Protein AF-A0A9W7GID3-F1 (afdb_monomer)

pLDDT: mean 71.89, std 18.22, range [26.34, 95.81]

Mean predicted aligned error: 12.17 Å

Foldseek 3Di:
DPDDPPPPPPLCVVLVVVVPDDDPDPPVVVVVVSVVVVVLSVVVVVVCVVQPVPPHPDDCVQFFDFCVPPPLCVVLVVLLQLLQCVLLPPDDDDRLADCPPATEGEQARHVVGQDDWEDDARYTYDHNPDRNPDHSLNVLLRVLVNSCNVVVLCQPVPVVSVVVLVVCVVPPVPQLCDDDQVPDVVDALSNHHSSVSSNLRSVQSVVCVVVVNDGDPSCNSNSCVSSPD

Organism: NCBI:txid722753

Structure (mmCIF, N/CA/C/O backbone):
data_AF-A0A9W7GID3-F1
#
_entry.id   AF-A0A9W7GID3-F1
#
loop_
_atom_site.group_PDB
_atom_site.id
_atom_site.type_symbol
_atom_site.label_atom_id
_atom_site.label_alt_id
_atom_site.label_comp_id
_atom_site.label_asym_id
_atom_site.label_entity_id
_atom_site.label_seq_id
_atom_site.pdbx_PDB_ins_code
_atom_site.Cartn_x
_atom_site.Cartn_y
_atom_site.Cartn_z
_atom_site.occupancy
_atom_site.B_iso_or_equiv
_atom_site.auth_seq_id
_atom_site.auth_comp_id
_atom_site.auth_asym_id
_atom_site.auth_atom_id
_atom_site.pdbx_PDB_model_num
ATOM 1 N N . MET A 1 1 ? -29.354 -25.324 -2.753 1.00 31.53 1 MET A N 1
ATOM 2 C CA . MET A 1 1 ? -28.258 -25.378 -1.766 1.00 31.53 1 MET A CA 1
ATOM 3 C C . MET A 1 1 ? -27.819 -23.946 -1.509 1.00 31.53 1 MET A C 1
ATOM 5 O O . MET A 1 1 ? -27.038 -23.412 -2.276 1.00 31.53 1 MET A O 1
ATOM 9 N N . LEU A 1 2 ? -28.438 -23.293 -0.523 1.00 26.34 2 LEU A N 1
ATOM 10 C CA . LEU A 1 2 ? -28.135 -21.929 -0.084 1.00 26.34 2 LEU A CA 1
ATOM 11 C C . LEU A 1 2 ? -27.766 -22.050 1.393 1.00 26.34 2 LEU A C 1
ATOM 13 O O . LEU A 1 2 ? -28.627 -22.077 2.264 1.00 26.34 2 LEU A O 1
ATOM 17 N N . SER A 1 3 ? -26.493 -22.296 1.644 1.00 28.28 3 SER A N 1
ATOM 18 C CA . SER A 1 3 ? -25.908 -22.304 2.976 1.00 28.28 3 SER A CA 1
ATOM 19 C C . SER A 1 3 ? -24.414 -22.183 2.747 1.00 28.28 3 SER A C 1
ATOM 21 O O . SER A 1 3 ? -23.881 -23.030 2.043 1.00 28.28 3 SER A O 1
ATOM 23 N N . PHE A 1 4 ? -23.824 -21.108 3.265 1.00 26.81 4 PHE A N 1
ATOM 24 C CA . PHE A 1 4 ? -22.405 -20.744 3.403 1.00 26.81 4 PHE A CA 1
ATOM 25 C C . PHE A 1 4 ? -22.195 -19.265 3.035 1.00 26.81 4 PHE A C 1
ATOM 27 O O . PHE A 1 4 ? -22.705 -18.797 2.024 1.00 26.81 4 PHE A O 1
ATOM 34 N N . ALA A 1 5 ? -21.436 -18.573 3.893 1.00 26.86 5 ALA A N 1
ATOM 35 C CA . ALA A 1 5 ? -20.907 -17.208 3.753 1.00 26.86 5 ALA A CA 1
ATOM 36 C C . ALA A 1 5 ? -21.729 -16.013 4.295 1.00 26.86 5 ALA A C 1
ATOM 38 O O . ALA A 1 5 ? -21.734 -14.945 3.698 1.00 26.86 5 ALA A O 1
ATOM 39 N N . ILE A 1 6 ? -22.338 -16.128 5.485 1.00 28.83 6 ILE A N 1
ATOM 40 C CA . ILE A 1 6 ? -22.599 -14.936 6.340 1.00 28.83 6 ILE A CA 1
ATOM 41 C C . ILE A 1 6 ? -21.516 -14.782 7.434 1.00 28.83 6 ILE A C 1
ATOM 43 O O . ILE A 1 6 ? -21.446 -13.778 8.131 1.00 28.83 6 ILE A O 1
ATOM 47 N N . THR A 1 7 ? -20.602 -15.746 7.571 1.00 28.34 7 THR A N 1
ATOM 48 C CA . THR A 1 7 ? -19.614 -15.780 8.663 1.00 28.34 7 THR A CA 1
ATOM 49 C C . THR A 1 7 ? -18.268 -15.120 8.350 1.00 28.34 7 THR A C 1
ATOM 51 O O . THR A 1 7 ? -17.401 -15.132 9.213 1.00 28.34 7 THR A O 1
ATOM 54 N N . SER A 1 8 ? -18.073 -14.546 7.161 1.00 30.44 8 SER A N 1
ATOM 55 C CA . SER A 1 8 ? -16.794 -13.949 6.728 1.00 30.44 8 SER A CA 1
ATOM 56 C C . SER A 1 8 ? -16.873 -12.446 6.454 1.00 30.44 8 SER A C 1
ATOM 58 O O . SER A 1 8 ? -15.981 -11.887 5.836 1.00 30.44 8 SER A O 1
ATOM 60 N N . SER A 1 9 ? -17.936 -11.777 6.904 1.00 33.00 9 SER A N 1
ATOM 61 C CA . SER A 1 9 ? -18.062 -10.327 6.782 1.00 33.00 9 SER A CA 1
ATOM 62 C C . SER A 1 9 ? -17.088 -9.646 7.766 1.00 33.00 9 SER A C 1
ATOM 64 O O . SER A 1 9 ? -17.323 -9.740 8.978 1.00 33.00 9 SER A O 1
ATOM 66 N N . PRO A 1 10 ? -16.024 -8.948 7.307 1.00 38.97 10 PRO A N 1
ATOM 67 C CA . PRO A 1 10 ? -15.094 -8.230 8.195 1.00 38.97 10 PRO A CA 1
ATOM 68 C C . PRO A 1 10 ? -15.795 -7.115 8.996 1.00 38.97 10 PRO A C 1
ATOM 70 O O . PRO A 1 10 ? -15.284 -6.615 9.995 1.00 38.97 10 PRO A O 1
ATOM 73 N N . PHE A 1 11 ? -17.038 -6.797 8.631 1.00 41.25 11 PHE A N 1
ATOM 74 C CA . PHE A 1 11 ? -17.881 -5.766 9.220 1.00 41.25 11 PHE A CA 1
ATOM 75 C C . PHE A 1 11 ? -18.487 -6.124 10.595 1.00 41.25 11 PHE A C 1
ATOM 77 O O . PHE A 1 11 ? -19.070 -5.255 11.242 1.00 41.25 11 PHE A O 1
ATOM 84 N N . ILE A 1 12 ? -18.353 -7.368 11.085 1.00 40.44 12 ILE A N 1
ATOM 85 C CA . ILE A 1 12 ? -18.835 -7.766 12.431 1.00 40.44 12 ILE A CA 1
ATOM 86 C C . ILE A 1 12 ? -17.768 -7.527 13.518 1.00 40.44 12 ILE A C 1
ATOM 88 O O . ILE A 1 12 ? -18.103 -7.333 14.691 1.00 40.44 12 ILE A O 1
ATOM 92 N N . LEU A 1 13 ? -16.482 -7.484 13.154 1.00 38.41 13 LEU A N 1
ATOM 93 C CA . LEU A 1 13 ? -15.381 -7.357 14.115 1.00 38.41 13 LEU A CA 1
ATOM 94 C C . LEU A 1 13 ? -15.365 -6.037 14.923 1.00 38.41 13 LEU A C 1
ATOM 96 O O . LEU A 1 13 ? -15.119 -6.112 16.133 1.00 38.41 13 LEU A O 1
ATOM 100 N N . PRO A 1 14 ? -15.703 -4.855 14.359 1.00 43.25 14 PRO A N 1
ATOM 101 C CA . PRO A 1 14 ? -15.698 -3.595 15.114 1.00 43.25 14 PRO A CA 1
ATOM 102 C C . PRO A 1 14 ? -16.696 -3.586 16.283 1.00 43.25 14 PRO A C 1
ATOM 104 O O . PRO A 1 14 ? -16.470 -2.937 17.305 1.00 43.25 14 PRO A O 1
ATOM 107 N N . VAL A 1 15 ? -17.781 -4.364 16.177 1.00 41.34 15 VAL A N 1
ATOM 108 C CA . VAL A 1 15 ? -18.801 -4.492 17.231 1.00 41.34 15 VAL A CA 1
ATOM 109 C C . VAL A 1 15 ? -18.260 -5.257 18.448 1.00 41.34 15 VAL A C 1
ATOM 111 O O . VAL A 1 15 ? -18.682 -5.008 19.579 1.00 41.34 15 VAL A O 1
ATOM 114 N N . LEU A 1 16 ? -17.299 -6.166 18.251 1.00 41.62 16 LEU A N 1
ATOM 115 C CA . LEU A 1 16 ? -16.753 -7.014 19.316 1.00 41.62 16 LEU A CA 1
ATOM 116 C C . LEU A 1 16 ? -15.590 -6.357 20.077 1.00 41.62 16 LEU A C 1
ATOM 118 O O . LEU A 1 16 ? -15.417 -6.631 21.268 1.00 41.62 16 LEU A O 1
ATOM 122 N N . VAL A 1 17 ? -14.826 -5.456 19.449 1.00 47.28 17 VAL A N 1
ATOM 123 C CA . VAL A 1 17 ? -13.677 -4.785 20.094 1.00 47.28 17 VAL A CA 1
ATOM 124 C C . VAL A 1 17 ? -14.126 -3.804 21.188 1.00 47.28 17 VAL A C 1
ATOM 126 O O . VAL A 1 17 ? -13.505 -3.746 22.253 1.00 47.28 17 VAL A O 1
ATOM 129 N N . PHE A 1 18 ? -15.285 -3.154 21.029 1.00 44.22 18 PHE A N 1
ATOM 130 C CA . PHE A 1 18 ? -15.886 -2.293 22.064 1.00 44.22 18 PHE A CA 1
ATOM 131 C C . PHE A 1 18 ? -16.245 -3.028 23.374 1.00 44.22 18 PHE A C 1
ATOM 133 O O . PHE A 1 18 ? -16.493 -2.392 24.401 1.00 44.22 18 PHE A O 1
ATOM 140 N N . LEU A 1 19 ? -16.263 -4.367 23.375 1.00 47.19 19 LEU A N 1
ATOM 141 C CA . LEU A 1 19 ? -16.626 -5.183 24.537 1.00 47.19 19 LEU A CA 1
ATOM 142 C C . LEU A 1 19 ? -15.422 -5.679 25.353 1.00 47.19 19 LEU A C 1
ATOM 144 O O . LEU A 1 19 ? -15.625 -6.330 26.380 1.00 47.19 19 LEU A O 1
ATOM 148 N N . ARG A 1 20 ? -14.175 -5.378 24.956 1.00 44.03 20 ARG A N 1
ATOM 149 C CA . ARG A 1 20 ? -12.991 -6.015 25.566 1.00 44.03 20 ARG A CA 1
ATOM 150 C C . ARG A 1 20 ? -12.618 -5.548 26.976 1.00 44.03 20 ARG A C 1
ATOM 152 O O . ARG A 1 20 ? -11.815 -6.234 27.598 1.00 44.03 20 ARG A O 1
ATOM 159 N N . LYS A 1 21 ? -13.222 -4.481 27.519 1.00 52.72 21 LYS A N 1
ATOM 160 C CA . LYS A 1 21 ? -13.295 -4.186 28.974 1.00 52.72 21 LYS A CA 1
ATOM 161 C C . LYS A 1 21 ? -14.151 -2.933 29.233 1.00 52.72 21 LYS A C 1
ATOM 163 O O . LYS A 1 21 ? -13.611 -1.834 29.336 1.00 52.72 21 LYS A O 1
ATOM 168 N N . PRO A 1 22 ? -15.484 -3.041 29.348 1.00 46.31 22 PRO A N 1
ATOM 169 C CA . PRO A 1 22 ? -16.271 -1.891 29.747 1.00 46.31 22 PRO A C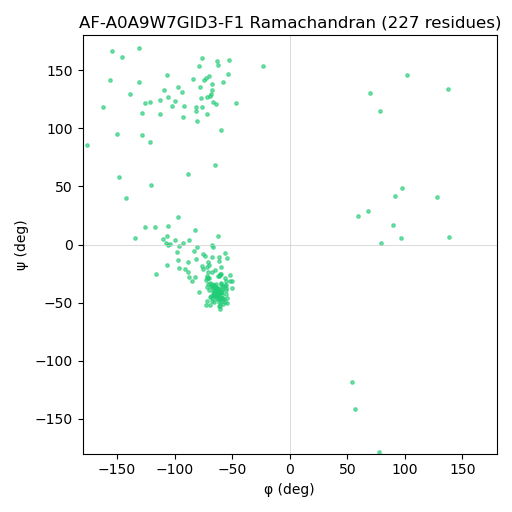A 1
ATOM 170 C C . PRO A 1 22 ? -16.149 -1.694 31.270 1.00 46.31 22 PRO A C 1
ATOM 172 O O . PRO A 1 22 ? -16.311 -2.666 32.019 1.00 46.31 22 PRO A O 1
ATOM 175 N N . PRO A 1 23 ? -15.948 -0.458 31.769 1.00 54.53 23 PRO A N 1
ATOM 176 C CA . PRO A 1 23 ? -16.335 -0.135 33.139 1.00 54.53 23 PRO A CA 1
ATOM 177 C C . PRO A 1 23 ? -17.806 -0.529 33.343 1.00 54.53 23 PRO A C 1
ATOM 179 O O . PRO A 1 23 ? -18.556 -0.694 32.376 1.00 54.53 23 PRO A O 1
ATOM 182 N N . THR A 1 24 ? -18.234 -0.724 34.589 1.00 65.88 24 THR A N 1
ATOM 183 C CA . THR A 1 24 ? -19.597 -1.132 34.970 1.00 65.88 24 THR A CA 1
ATOM 184 C C . THR A 1 24 ? -20.638 -0.063 34.607 1.00 65.88 24 THR A C 1
ATOM 186 O O . THR A 1 24 ? -21.242 0.582 35.456 1.00 65.88 24 THR A O 1
ATOM 189 N N . LEU A 1 25 ? -20.870 0.134 33.309 1.00 63.66 25 LEU A N 1
ATOM 190 C CA . LEU A 1 25 ? -21.848 1.065 32.786 1.00 63.66 25 LEU A CA 1
ATOM 191 C C . LEU A 1 25 ? -23.254 0.572 33.150 1.00 63.66 25 LEU A C 1
ATOM 193 O O . LEU A 1 25 ? -23.543 -0.627 33.011 1.00 63.66 25 LEU A O 1
ATOM 197 N N . PRO A 1 26 ? -24.158 1.478 33.561 1.00 80.50 26 PRO A N 1
ATOM 198 C CA . PRO A 1 26 ? -25.561 1.153 33.761 1.00 80.50 26 PRO A CA 1
ATOM 199 C C . PRO A 1 26 ? -26.156 0.508 32.505 1.00 80.50 26 PRO A C 1
ATOM 201 O O . PRO A 1 26 ? -25.818 0.881 31.381 1.00 80.50 26 PRO A O 1
ATOM 204 N N . LYS A 1 27 ? -27.103 -0.423 32.675 1.00 78.62 27 LYS A N 1
ATOM 205 C CA . LYS A 1 27 ? -27.739 -1.164 31.565 1.00 78.62 27 LYS A CA 1
ATOM 206 C C . LYS A 1 27 ? -28.258 -0.243 30.445 1.00 78.62 27 LYS A C 1
ATOM 208 O O . LYS A 1 27 ? -28.105 -0.572 29.276 1.00 78.62 27 LYS A O 1
ATOM 213 N N . LYS A 1 28 ? -28.797 0.934 30.793 1.00 76.25 28 LYS A N 1
ATOM 214 C CA . LYS A 1 28 ? -29.256 1.952 29.828 1.00 76.25 28 LYS A CA 1
ATOM 215 C C . LYS A 1 28 ? -28.117 2.546 28.986 1.00 76.25 28 LYS A C 1
ATOM 217 O O . LYS A 1 28 ? -28.288 2.717 27.787 1.00 76.25 28 LYS A O 1
ATOM 222 N N . ALA A 1 29 ? -26.956 2.805 29.589 1.00 71.94 29 ALA A N 1
ATOM 223 C CA . ALA A 1 29 ? -25.789 3.339 28.885 1.00 71.94 29 ALA A CA 1
ATOM 224 C C . ALA A 1 29 ? -25.191 2.312 27.909 1.00 71.94 29 ALA A C 1
ATOM 226 O O . ALA A 1 29 ? -24.801 2.677 26.807 1.00 71.94 29 ALA A O 1
ATOM 227 N N . LYS A 1 30 ? -25.206 1.018 28.264 1.00 71.94 30 LYS A N 1
ATOM 228 C CA . LYS A 1 30 ? -24.795 -0.067 27.353 1.00 71.94 30 LYS A CA 1
ATOM 229 C C . LYS A 1 30 ? -25.699 -0.167 26.120 1.00 71.94 30 LYS A C 1
ATOM 231 O O . LYS A 1 30 ? -25.199 -0.340 25.016 1.00 71.94 30 LYS A O 1
ATOM 236 N N . VAL A 1 31 ? -27.016 -0.032 26.303 1.00 77.12 31 VAL A N 1
ATOM 237 C CA . VAL A 1 31 ? -27.985 -0.047 25.191 1.00 77.12 31 VAL A CA 1
ATOM 238 C C . VAL A 1 31 ? -27.794 1.164 24.278 1.00 77.12 31 VAL A C 1
ATOM 240 O O . VAL A 1 31 ? -27.771 1.001 23.065 1.00 77.12 31 VAL A O 1
ATOM 243 N N . LEU A 1 32 ? -27.606 2.362 24.840 1.00 76.62 32 LEU A N 1
ATOM 244 C CA . LEU A 1 32 ? -27.346 3.569 24.048 1.00 76.62 32 LEU A CA 1
ATOM 245 C C . LEU A 1 32 ? -26.031 3.478 23.267 1.00 76.62 32 LEU A C 1
ATOM 247 O O . LEU A 1 32 ? -26.012 3.827 22.094 1.00 76.62 32 LEU A O 1
ATOM 251 N N . ALA A 1 33 ? -24.964 2.961 23.882 1.00 71.00 33 ALA A N 1
ATOM 252 C CA . ALA A 1 33 ? -23.694 2.739 23.195 1.00 71.00 33 ALA A CA 1
ATOM 253 C C . ALA A 1 33 ? -23.841 1.742 22.033 1.00 71.00 33 ALA A C 1
ATOM 255 O O . ALA A 1 33 ? -23.370 2.011 20.934 1.00 71.00 33 ALA A O 1
ATOM 256 N N . ALA A 1 34 ? -24.557 0.631 22.239 1.00 73.44 34 ALA A N 1
ATOM 257 C CA . ALA A 1 34 ? -24.822 -0.338 21.175 1.00 73.44 34 ALA A CA 1
ATOM 258 C C . ALA A 1 34 ? -25.650 0.267 20.025 1.00 73.44 34 ALA A C 1
ATOM 260 O O . ALA A 1 34 ? -25.343 0.033 18.860 1.00 73.44 34 ALA A O 1
ATOM 261 N N . LEU A 1 35 ? -26.669 1.075 20.338 1.00 77.88 35 LEU A N 1
ATOM 262 C CA . LEU A 1 35 ? -27.459 1.784 19.327 1.00 77.88 35 LEU A CA 1
ATOM 263 C C . LEU A 1 35 ? -26.630 2.823 18.565 1.00 77.88 35 LEU A C 1
ATOM 265 O O . LEU A 1 35 ? -26.813 2.959 17.361 1.00 77.88 35 LEU A O 1
ATOM 269 N N . ALA A 1 36 ? -25.716 3.524 19.240 1.00 74.88 36 ALA A N 1
ATOM 270 C CA . ALA A 1 36 ? -24.812 4.474 18.600 1.00 74.88 36 ALA A CA 1
ATOM 271 C C . ALA A 1 36 ? -23.858 3.774 17.621 1.00 74.88 36 ALA A C 1
ATOM 273 O O . ALA A 1 36 ? -23.719 4.240 16.499 1.00 74.88 36 ALA A O 1
ATOM 274 N N . VAL A 1 37 ? -23.282 2.625 18.000 1.00 71.62 37 VAL A N 1
ATOM 275 C CA . VAL A 1 37 ? -22.439 1.810 17.103 1.00 71.62 37 VAL A CA 1
ATOM 276 C C . VAL A 1 37 ? -23.236 1.294 15.902 1.00 71.62 37 VAL A C 1
ATOM 278 O O . VAL A 1 37 ? -22.749 1.344 14.779 1.00 71.62 37 VAL A O 1
ATOM 281 N N . LEU A 1 38 ? -24.473 0.830 16.111 1.00 73.69 38 LEU A N 1
ATOM 282 C CA . LEU A 1 38 ? -25.335 0.381 15.011 1.00 73.69 38 LEU A CA 1
ATOM 283 C C . LEU A 1 38 ? -25.700 1.528 14.064 1.00 73.69 38 LEU A C 1
ATOM 285 O O . LEU A 1 38 ? -25.703 1.340 12.851 1.00 73.69 38 LEU A O 1
ATOM 289 N N . LEU A 1 39 ? -26.006 2.709 14.605 1.00 77.31 39 LEU A N 1
ATOM 290 C CA . LEU A 1 39 ? -26.306 3.886 13.799 1.00 77.31 39 LEU A CA 1
ATOM 291 C C . LEU A 1 39 ? -25.076 4.351 13.019 1.00 77.31 39 LEU A C 1
ATOM 293 O O . LEU A 1 39 ? -25.207 4.640 11.835 1.00 77.31 39 LEU A O 1
ATOM 297 N N . ASP A 1 40 ? -23.904 4.384 13.655 1.00 70.31 40 ASP A N 1
ATOM 298 C CA . ASP A 1 40 ? -22.640 4.729 13.004 1.00 70.31 40 ASP A CA 1
ATOM 299 C C . ASP A 1 40 ? -22.331 3.749 11.869 1.00 70.31 40 ASP A C 1
ATOM 301 O O . ASP A 1 40 ? -22.098 4.186 10.752 1.00 70.31 40 ASP A O 1
ATOM 305 N N . ALA A 1 41 ? -22.481 2.438 12.089 1.00 65.56 41 ALA A N 1
ATOM 306 C CA . ALA A 1 41 ? -22.322 1.433 11.038 1.00 65.56 41 ALA A CA 1
ATOM 307 C C . ALA A 1 41 ? -23.294 1.642 9.860 1.00 65.56 41 ALA A C 1
ATOM 309 O O . ALA A 1 41 ? -22.899 1.514 8.704 1.00 65.56 41 ALA A O 1
ATOM 310 N N . VAL A 1 42 ? -24.558 1.998 10.125 1.00 70.75 42 VAL A N 1
ATOM 311 C CA . VAL A 1 42 ? -25.544 2.288 9.068 1.00 70.75 42 VAL A CA 1
ATOM 312 C C . VAL A 1 42 ? -25.202 3.578 8.322 1.00 70.75 42 VAL A C 1
ATOM 314 O O . VAL A 1 42 ? -25.252 3.596 7.096 1.00 70.75 42 VAL A O 1
ATOM 317 N N . VAL A 1 43 ? -24.851 4.653 9.030 1.00 72.69 43 VAL A N 1
ATOM 318 C CA . VAL A 1 43 ? -24.471 5.939 8.420 1.00 72.69 43 VAL A CA 1
ATOM 319 C C . VAL A 1 43 ? -23.201 5.777 7.596 1.00 72.69 43 VAL A C 1
ATOM 321 O O . VAL A 1 43 ? -23.170 6.204 6.447 1.00 72.69 43 VAL A O 1
ATOM 324 N N . PHE A 1 44 ? -22.200 5.096 8.146 1.00 66.44 44 PHE A N 1
ATOM 325 C CA . PHE A 1 44 ? -20.976 4.707 7.464 1.00 66.44 44 PHE A CA 1
ATOM 326 C C . PHE A 1 44 ? -21.286 3.933 6.184 1.00 66.44 44 PHE A C 1
ATOM 328 O O . PHE A 1 44 ? -20.834 4.334 5.117 1.00 66.44 44 PHE A O 1
ATOM 335 N N . GLN A 1 45 ? -22.142 2.908 6.255 1.00 61.66 45 GLN A N 1
ATOM 336 C CA . GLN A 1 45 ? -22.545 2.133 5.083 1.00 61.66 45 GLN A CA 1
ATOM 337 C C . GLN A 1 45 ? -23.288 2.982 4.046 1.00 61.66 45 GLN A C 1
ATOM 339 O O . GLN A 1 45 ? -23.094 2.784 2.851 1.00 61.66 45 GLN A O 1
ATOM 344 N N . VAL A 1 46 ? -24.126 3.934 4.467 1.00 65.00 46 VAL A N 1
ATOM 345 C CA . VAL A 1 46 ? -24.815 4.857 3.553 1.00 65.00 46 VAL A CA 1
ATOM 346 C C . VAL A 1 46 ? -23.812 5.801 2.890 1.00 65.00 46 VAL A C 1
ATOM 348 O O . VAL A 1 46 ? -23.820 5.920 1.666 1.00 65.00 46 VAL A O 1
ATOM 351 N N . CYS A 1 47 ? -22.916 6.422 3.657 1.00 65.00 47 CYS A N 1
ATOM 352 C CA . CYS A 1 47 ? -21.862 7.296 3.144 1.00 65.00 47 CYS A CA 1
ATOM 353 C C . CYS A 1 47 ? -20.934 6.555 2.178 1.00 65.00 47 CYS A C 1
ATOM 355 O O . CYS A 1 47 ? -20.701 7.057 1.080 1.00 65.00 47 CYS A O 1
ATOM 357 N N . LEU A 1 48 ? -20.492 5.343 2.532 1.00 60.47 48 LEU A N 1
ATOM 358 C CA . LEU A 1 48 ? -19.773 4.449 1.629 1.00 60.47 48 LEU A CA 1
ATOM 359 C C . LEU A 1 48 ? -20.625 4.115 0.415 1.00 60.47 48 LEU A C 1
ATOM 361 O O . LEU A 1 48 ? -20.167 4.336 -0.678 1.00 60.47 48 LEU A O 1
ATOM 365 N N . SER A 1 49 ? -21.884 3.703 0.531 1.00 53.84 49 SER A N 1
ATOM 366 C CA . SER A 1 49 ? -22.688 3.360 -0.656 1.00 53.84 49 SER A CA 1
ATOM 367 C C . SER A 1 49 ? -22.906 4.531 -1.630 1.00 53.84 49 SER A C 1
ATOM 369 O O . SER A 1 49 ? -23.079 4.314 -2.829 1.00 53.84 49 SER A O 1
ATOM 371 N N . VAL A 1 50 ? -22.884 5.771 -1.127 1.00 57.03 50 VAL A N 1
ATOM 372 C CA . VAL A 1 50 ? -22.943 6.996 -1.937 1.00 57.03 50 VAL A CA 1
ATOM 373 C C . VAL A 1 50 ? -21.583 7.311 -2.557 1.00 57.03 50 VAL A C 1
ATOM 375 O O . VAL A 1 50 ? -21.520 7.738 -3.710 1.00 57.03 50 VAL A O 1
ATOM 378 N N . ALA A 1 51 ? -20.505 7.125 -1.797 1.00 51.50 51 ALA A N 1
ATOM 379 C CA . ALA A 1 51 ? -19.155 7.465 -2.217 1.00 51.50 51 ALA A CA 1
ATOM 380 C C . ALA A 1 51 ? -18.488 6.360 -3.044 1.00 51.50 51 ALA A C 1
ATOM 382 O O . ALA A 1 51 ? -17.710 6.696 -3.917 1.00 51.50 51 ALA A O 1
ATOM 383 N N . VAL A 1 52 ? -18.817 5.095 -2.786 1.00 50.31 52 VAL A N 1
ATOM 384 C CA . VAL A 1 52 ? -18.037 3.865 -2.969 1.00 50.31 52 VAL A CA 1
ATOM 385 C C . VAL A 1 52 ? -18.985 2.675 -3.256 1.00 50.31 52 VAL A C 1
ATOM 387 O O . VAL A 1 52 ? -19.537 2.046 -2.347 1.00 50.31 52 VAL A O 1
ATOM 390 N N . PRO A 1 53 ? -19.224 2.325 -4.528 1.00 44.72 53 PRO A N 1
ATOM 391 C CA . PRO A 1 53 ? -20.196 1.301 -4.885 1.00 44.72 53 PRO A CA 1
ATOM 392 C C . PRO A 1 53 ? -19.568 -0.105 -4.898 1.00 44.72 53 PRO A C 1
ATOM 394 O O . PRO A 1 53 ? -19.596 -0.770 -5.924 1.00 44.72 53 PRO A O 1
ATOM 397 N N . ALA A 1 54 ? -19.030 -0.590 -3.775 1.00 39.75 54 ALA A N 1
ATOM 398 C CA . ALA A 1 54 ? -18.460 -1.949 -3.713 1.00 39.75 54 ALA A CA 1
ATOM 399 C C . ALA A 1 54 ? -19.530 -3.065 -3.632 1.00 39.75 54 ALA A C 1
ATOM 401 O O . ALA A 1 54 ? -19.275 -4.213 -3.973 1.00 39.75 54 ALA A O 1
ATOM 402 N N . ALA A 1 55 ? -20.769 -2.727 -3.250 1.00 40.66 55 ALA A N 1
ATOM 403 C CA . ALA A 1 55 ? -21.922 -3.641 -3.252 1.00 40.66 55 ALA A CA 1
ATOM 404 C C . ALA A 1 55 ? -23.214 -2.925 -3.683 1.00 40.66 55 ALA A C 1
ATOM 406 O O . ALA A 1 55 ? -24.277 -3.075 -3.075 1.00 40.66 55 ALA A O 1
ATOM 407 N N . SER A 1 56 ? -23.114 -2.047 -4.682 1.00 37.06 56 SER A N 1
ATOM 408 C CA . SER A 1 56 ? -24.228 -1.184 -5.056 1.00 37.06 56 SER A CA 1
ATOM 409 C C . SER A 1 56 ? -25.396 -1.974 -5.652 1.00 37.06 56 SER A C 1
ATOM 411 O O . SER A 1 56 ? -25.237 -2.762 -6.578 1.00 37.06 56 SER A O 1
ATOM 413 N N . LEU A 1 57 ? -26.606 -1.668 -5.174 1.00 38.47 57 LEU A N 1
ATOM 414 C CA . LEU A 1 57 ? -27.882 -1.936 -5.855 1.00 38.47 57 LEU A CA 1
ATOM 415 C C . LEU A 1 57 ? -27.948 -1.306 -7.264 1.00 38.47 57 LEU A C 1
ATOM 417 O O . LEU A 1 57 ? -28.917 -1.532 -7.990 1.00 38.47 57 LEU A O 1
ATOM 421 N N . LEU A 1 58 ? -26.959 -0.487 -7.642 1.00 36.94 58 LEU A N 1
ATOM 422 C CA . LEU A 1 58 ? -26.835 0.112 -8.960 1.00 36.94 58 LEU A CA 1
ATOM 423 C C . LEU A 1 58 ? -25.951 -0.762 -9.864 1.00 36.94 58 LEU A C 1
ATOM 425 O O . LEU A 1 58 ? -24.847 -1.132 -9.465 1.00 36.94 58 LEU A O 1
ATOM 429 N N . PRO A 1 59 ? -26.401 -1.066 -11.091 1.00 43.38 59 PRO A N 1
ATOM 430 C CA . PRO A 1 59 ? -25.679 -1.938 -12.008 1.00 43.38 59 PRO A CA 1
ATOM 431 C C . PRO A 1 59 ? -24.258 -1.425 -12.305 1.00 43.38 59 PRO A C 1
ATOM 433 O O . PRO A 1 59 ? -24.085 -0.226 -12.531 1.00 43.38 59 PRO A O 1
ATOM 436 N N . LEU A 1 60 ? -23.262 -2.319 -12.376 1.00 43.09 60 LEU A N 1
ATOM 437 C CA . LEU A 1 60 ? -21.865 -2.013 -12.756 1.00 43.09 60 LEU A CA 1
ATOM 438 C C . LEU A 1 60 ? -21.763 -1.205 -14.061 1.00 43.09 60 LEU A C 1
ATOM 440 O O . LEU A 1 60 ? -20.916 -0.337 -14.185 1.00 43.09 60 LEU A O 1
ATOM 444 N N . ASN A 1 61 ? -22.699 -1.404 -14.988 1.00 45.56 61 ASN A N 1
ATOM 445 C CA . ASN A 1 61 ? -22.877 -0.648 -16.233 1.00 45.56 61 ASN A CA 1
ATOM 446 C C . ASN A 1 61 ? -23.295 0.827 -16.049 1.00 45.56 61 ASN A C 1
ATOM 448 O O . ASN A 1 61 ? -23.428 1.552 -17.034 1.00 45.56 61 ASN A O 1
ATOM 452 N N . THR A 1 62 ? -23.496 1.286 -14.813 1.00 42.88 62 THR A N 1
ATOM 453 C CA . THR A 1 62 ? -23.584 2.717 -14.464 1.00 42.88 62 THR A CA 1
ATOM 454 C C . THR A 1 62 ? -22.188 3.345 -14.319 1.00 42.88 62 THR A C 1
ATOM 456 O O . THR A 1 62 ? -22.059 4.570 -14.279 1.00 42.88 62 THR A O 1
ATOM 459 N N . PHE A 1 63 ? -21.143 2.515 -14.260 1.00 51.22 63 PHE A N 1
ATOM 460 C CA . PHE A 1 63 ? -19.759 2.892 -14.022 1.00 51.22 63 PHE A CA 1
ATOM 461 C C . PHE A 1 63 ? -18.811 2.253 -15.051 1.00 51.22 63 PHE A C 1
ATOM 463 O O . PHE A 1 63 ? -19.202 1.438 -15.881 1.00 51.22 63 PHE A O 1
ATOM 470 N N . ALA A 1 64 ? -17.584 2.761 -15.011 1.00 53.94 64 ALA A N 1
ATOM 471 C CA . ALA A 1 64 ? -16.365 2.399 -15.724 1.00 53.94 64 ALA A CA 1
ATOM 472 C C . ALA A 1 64 ? -16.225 0.968 -16.295 1.00 53.94 64 ALA A C 1
ATOM 474 O O . ALA A 1 64 ? -16.757 -0.009 -15.781 1.00 53.94 64 ALA A O 1
ATOM 475 N N . VAL A 1 65 ? -15.414 0.859 -17.353 1.00 56.34 65 VAL A N 1
ATOM 476 C CA . VAL A 1 65 ? -15.039 -0.414 -17.986 1.00 56.34 65 VAL A CA 1
ATOM 477 C C . VAL A 1 65 ? -14.083 -1.163 -17.049 1.00 56.34 65 VAL A C 1
ATOM 479 O O . VAL A 1 65 ? -13.073 -0.593 -16.633 1.00 56.34 65 VAL A O 1
ATOM 482 N N . ASP A 1 66 ? -14.394 -2.420 -16.719 1.00 58.47 66 ASP A N 1
ATOM 483 C CA . ASP A 1 66 ? -13.425 -3.343 -16.113 1.00 58.47 66 ASP A CA 1
ATOM 484 C C . ASP A 1 66 ? -12.340 -3.646 -17.145 1.00 58.47 66 ASP A C 1
ATOM 486 O O . ASP A 1 66 ? -12.611 -4.082 -18.268 1.00 58.47 66 ASP A O 1
ATOM 490 N N . VAL A 1 67 ? -11.103 -3.362 -16.766 1.00 59.47 67 VAL A N 1
ATOM 491 C CA . VAL A 1 67 ? -9.938 -3.443 -17.645 1.00 59.47 67 VAL A CA 1
ATOM 492 C C . VAL A 1 67 ? -8.838 -4.310 -17.065 1.00 59.47 67 VAL A C 1
ATOM 494 O O . VAL A 1 67 ? -7.706 -4.254 -17.544 1.00 59.47 67 VAL A O 1
ATOM 497 N N . THR A 1 68 ? -9.154 -5.115 -16.053 1.00 58.16 68 THR A N 1
ATOM 498 C CA . THR A 1 68 ? -8.183 -5.965 -15.351 1.00 58.16 68 THR A CA 1
ATOM 499 C C . THR A 1 68 ? -7.375 -6.832 -16.333 1.00 58.16 68 THR A C 1
ATOM 501 O O . THR A 1 68 ? -6.210 -7.137 -16.096 1.00 58.16 68 THR A O 1
ATOM 504 N N . ASN A 1 69 ? -7.949 -7.133 -17.507 1.00 55.09 69 ASN A N 1
ATOM 505 C CA . ASN A 1 69 ? -7.328 -7.912 -18.581 1.00 55.09 69 ASN A CA 1
ATOM 506 C C . ASN A 1 69 ? -6.877 -7.111 -19.823 1.00 55.09 69 ASN A C 1
ATOM 508 O O . ASN A 1 69 ? -6.484 -7.721 -20.821 1.00 55.09 69 ASN A O 1
ATOM 512 N N . MET A 1 70 ? -6.920 -5.774 -19.815 1.00 59.12 70 MET A N 1
ATOM 513 C CA . MET A 1 70 ? -6.459 -4.978 -20.959 1.00 59.12 70 MET A CA 1
ATOM 514 C C . MET A 1 70 ? -4.928 -4.958 -21.054 1.00 59.12 70 MET A C 1
ATOM 516 O O . MET A 1 70 ? -4.216 -4.846 -20.060 1.00 59.12 70 MET A O 1
ATOM 520 N N . ASP A 1 71 ? -4.400 -5.014 -22.278 1.00 62.28 71 ASP A N 1
ATOM 521 C CA . ASP A 1 71 ? -2.949 -5.040 -22.522 1.00 62.28 71 ASP A CA 1
ATOM 522 C C . ASP A 1 71 ? -2.218 -3.798 -21.972 1.00 62.28 71 ASP A C 1
ATOM 524 O O . ASP A 1 71 ? -1.037 -3.869 -21.648 1.00 62.28 71 ASP A O 1
ATOM 528 N N . CYS A 1 72 ? -2.917 -2.669 -21.833 1.00 64.06 72 CYS A N 1
ATOM 529 C CA . CYS A 1 72 ? -2.328 -1.379 -21.475 1.00 64.06 72 CYS A CA 1
ATOM 530 C C . CYS A 1 72 ? -1.935 -1.235 -19.991 1.00 64.06 72 CYS A C 1
ATOM 532 O O . CYS A 1 72 ? -1.132 -0.364 -19.668 1.00 64.06 72 CYS A O 1
ATOM 534 N N . THR A 1 73 ? -2.511 -2.037 -19.089 1.00 68.81 73 THR A N 1
ATOM 535 C CA . THR A 1 73 ? -2.149 -2.079 -17.659 1.00 68.81 73 THR A CA 1
ATOM 536 C C . THR A 1 73 ? -1.156 -3.189 -17.374 1.00 68.81 73 THR A C 1
ATOM 538 O O . THR A 1 73 ? -0.427 -3.116 -16.394 1.00 68.81 73 THR A O 1
ATOM 541 N N . ARG A 1 74 ? -1.071 -4.192 -18.256 1.00 75.56 74 ARG A N 1
ATOM 542 C CA . ARG A 1 74 ? -0.298 -5.417 -18.038 1.00 75.56 74 ARG A CA 1
ATOM 543 C C . ARG A 1 74 ? 1.171 -5.160 -17.711 1.00 75.56 74 ARG A C 1
ATOM 545 O O . ARG A 1 74 ? 1.724 -5.878 -16.886 1.00 75.56 74 ARG A O 1
ATOM 552 N N . GLU A 1 75 ? 1.803 -4.178 -18.350 1.00 79.25 75 GLU A N 1
ATOM 553 C CA . GLU A 1 75 ? 3.209 -3.849 -18.089 1.00 79.25 75 GLU A CA 1
ATOM 554 C C . GLU A 1 75 ? 3.398 -3.229 -16.701 1.00 79.25 75 GLU A C 1
ATOM 556 O O . GLU A 1 75 ? 4.172 -3.761 -15.912 1.00 79.25 75 GLU A O 1
ATOM 561 N N . ALA A 1 76 ? 2.629 -2.187 -16.365 1.00 78.81 76 ALA A N 1
ATOM 562 C CA . ALA A 1 76 ? 2.670 -1.563 -15.042 1.00 78.81 76 ALA A CA 1
ATOM 563 C C . ALA A 1 76 ? 2.285 -2.557 -13.932 1.00 78.81 76 ALA A C 1
ATOM 565 O O . ALA A 1 76 ? 2.945 -2.626 -12.901 1.00 78.81 76 ALA A O 1
ATOM 566 N N . THR A 1 77 ? 1.259 -3.382 -14.159 1.00 79.19 77 THR A N 1
ATOM 567 C CA . THR A 1 77 ? 0.843 -4.425 -13.217 1.00 79.19 77 THR A CA 1
ATOM 568 C C . THR A 1 77 ? 1.915 -5.492 -13.034 1.00 79.19 77 THR A C 1
ATOM 570 O O . THR A 1 77 ? 2.119 -5.941 -11.911 1.00 79.19 77 THR A O 1
ATOM 573 N N . ARG A 1 78 ? 2.618 -5.895 -14.101 1.00 84.62 78 ARG A N 1
ATOM 574 C CA . ARG A 1 78 ? 3.738 -6.838 -13.991 1.00 84.62 78 ARG A CA 1
ATOM 575 C C . ARG A 1 78 ? 4.891 -6.224 -13.205 1.00 84.62 78 ARG A C 1
ATOM 577 O O . ARG A 1 78 ? 5.350 -6.848 -12.263 1.00 84.62 78 ARG A O 1
ATOM 584 N N . GLU A 1 79 ? 5.308 -5.009 -13.558 1.00 86.81 79 GLU A N 1
ATOM 585 C CA . GLU A 1 79 ? 6.422 -4.319 -12.898 1.00 86.81 79 GLU A CA 1
ATOM 586 C C . GLU A 1 79 ? 6.171 -4.170 -11.389 1.00 86.81 79 GLU A C 1
ATOM 588 O O . GLU A 1 79 ? 7.030 -4.505 -10.577 1.00 86.81 79 GLU A O 1
ATOM 593 N N . VAL A 1 80 ? 4.969 -3.733 -11.002 1.00 86.25 80 VAL A N 1
ATOM 594 C CA . VAL A 1 80 ? 4.622 -3.576 -9.585 1.00 86.25 80 VAL A CA 1
ATOM 595 C C . VAL A 1 80 ? 4.452 -4.929 -8.887 1.00 86.25 80 VAL A C 1
ATOM 597 O O . VAL A 1 80 ? 4.836 -5.071 -7.729 1.00 86.25 80 VAL A O 1
ATOM 600 N N . ARG A 1 81 ? 3.950 -5.960 -9.580 1.00 87.44 81 ARG A N 1
ATOM 601 C CA . ARG A 1 81 ? 3.916 -7.325 -9.036 1.00 87.44 81 ARG A CA 1
ATOM 602 C C . ARG A 1 81 ? 5.323 -7.852 -8.753 1.00 87.44 81 ARG A C 1
ATOM 604 O O . ARG A 1 81 ? 5.532 -8.440 -7.699 1.00 87.44 81 ARG A O 1
ATOM 611 N N . ASP A 1 82 ? 6.274 -7.622 -9.654 1.00 89.62 82 ASP A N 1
ATOM 612 C CA . ASP A 1 82 ? 7.671 -8.034 -9.473 1.00 89.62 82 ASP A CA 1
ATOM 613 C C . ASP A 1 82 ? 8.313 -7.304 -8.278 1.00 89.62 82 ASP A C 1
ATOM 615 O O . ASP A 1 82 ? 9.059 -7.908 -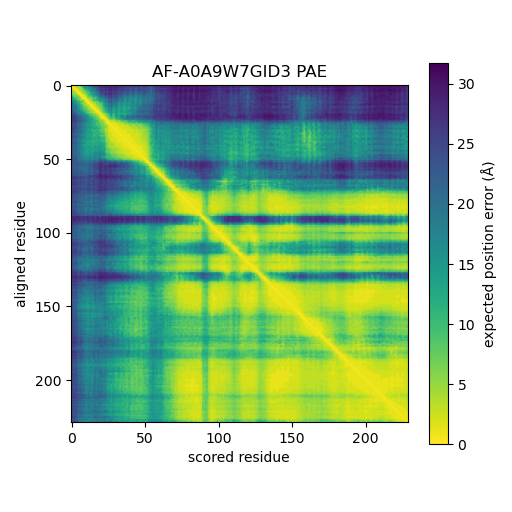7.501 1.00 89.62 82 ASP A O 1
ATOM 619 N N . PHE A 1 83 ? 7.971 -6.028 -8.074 1.00 91.62 83 PHE A N 1
ATOM 620 C CA . PHE A 1 83 ? 8.370 -5.274 -6.885 1.00 91.62 83 PHE A CA 1
ATOM 621 C C . PHE A 1 83 ? 7.826 -5.898 -5.589 1.00 91.62 83 PHE A C 1
ATOM 623 O O . PHE A 1 83 ? 8.611 -6.228 -4.699 1.00 91.62 83 PHE A O 1
ATOM 630 N N . PHE A 1 84 ? 6.515 -6.143 -5.489 1.00 88.69 84 PHE A N 1
ATOM 631 C CA . PHE A 1 84 ? 5.926 -6.769 -4.294 1.00 88.69 84 PHE A CA 1
ATOM 632 C C . PHE A 1 84 ? 6.420 -8.206 -4.071 1.00 88.69 84 PHE A C 1
ATOM 634 O O . PHE A 1 84 ? 6.640 -8.614 -2.931 1.00 88.69 84 PHE A O 1
ATOM 641 N N . ALA A 1 85 ? 6.686 -8.954 -5.145 1.00 87.44 85 ALA A N 1
ATOM 642 C CA . ALA A 1 85 ? 7.332 -10.261 -5.059 1.00 87.44 85 ALA A CA 1
ATOM 643 C C . ALA A 1 85 ? 8.764 -10.156 -4.502 1.00 87.44 85 ALA A C 1
ATOM 645 O O . ALA A 1 85 ? 9.190 -11.003 -3.714 1.00 87.44 85 ALA A O 1
ATOM 646 N N . THR A 1 86 ? 9.497 -9.095 -4.856 1.00 88.75 86 THR A N 1
ATOM 647 C CA . THR A 1 86 ? 10.816 -8.808 -4.272 1.00 88.75 86 THR A CA 1
ATOM 648 C C . THR A 1 86 ? 10.698 -8.521 -2.774 1.00 88.75 86 THR A C 1
ATOM 650 O O . THR A 1 86 ? 11.480 -9.072 -2.001 1.00 88.75 86 THR A O 1
ATOM 653 N N . MET A 1 87 ? 9.699 -7.733 -2.351 1.00 86.69 87 MET A N 1
ATOM 654 C CA . MET A 1 87 ? 9.445 -7.450 -0.928 1.00 86.69 87 MET A CA 1
ATOM 655 C C . MET A 1 87 ? 9.156 -8.722 -0.127 1.00 86.69 87 MET A C 1
ATOM 657 O O . MET A 1 87 ? 9.690 -8.885 0.963 1.00 86.69 87 MET A O 1
ATOM 661 N N . SER A 1 88 ? 8.377 -9.657 -0.681 1.00 82.94 88 SER A N 1
ATOM 662 C CA . SER A 1 88 ? 8.068 -10.924 0.001 1.00 82.94 88 SER A CA 1
ATOM 663 C C . SER A 1 88 ? 9.271 -11.864 0.179 1.00 82.94 88 SER A C 1
ATOM 665 O O . SER A 1 88 ? 9.173 -12.854 0.902 1.00 82.94 88 SER A O 1
ATOM 667 N N . GLY A 1 89 ? 10.407 -11.578 -0.472 1.00 72.00 89 GLY A N 1
ATOM 668 C CA . GLY A 1 89 ? 11.524 -12.509 -0.592 1.00 72.00 89 GLY A CA 1
ATOM 669 C C . GLY A 1 89 ? 11.151 -13.681 -1.506 1.00 72.00 89 GLY A C 1
ATOM 670 O O . GLY A 1 89 ? 10.099 -14.300 -1.380 1.00 72.00 89 GLY A O 1
ATOM 671 N N . VAL A 1 90 ? 12.001 -13.999 -2.479 1.00 50.84 90 VAL A N 1
ATOM 672 C CA . VAL A 1 90 ? 11.718 -15.042 -3.476 1.00 50.84 90 VAL A CA 1
ATOM 673 C C . VAL A 1 90 ? 11.497 -16.405 -2.784 1.00 50.84 90 VAL A C 1
ATOM 675 O O . VAL A 1 90 ? 12.469 -17.088 -2.470 1.00 50.84 90 VAL A O 1
ATOM 678 N N . GLY A 1 91 ? 10.239 -16.825 -2.562 1.00 43.09 91 GLY A N 1
ATOM 679 C CA . GLY A 1 91 ? 9.906 -18.218 -2.213 1.00 43.09 91 GLY A CA 1
ATOM 680 C C . GLY A 1 91 ? 9.043 -18.534 -0.976 1.00 43.09 91 GLY A C 1
ATOM 681 O O . GLY A 1 91 ? 9.290 -19.564 -0.354 1.00 43.09 91 GLY A O 1
ATOM 682 N N . GLY A 1 92 ? 7.975 -17.784 -0.678 1.00 42.91 92 GLY A N 1
ATOM 683 C CA . GLY A 1 92 ? 6.760 -18.422 -0.134 1.00 42.91 92 GLY A CA 1
ATOM 684 C C . GLY A 1 92 ? 6.531 -18.427 1.383 1.00 42.91 92 GLY A C 1
ATOM 685 O O . GLY A 1 92 ? 6.117 -19.454 1.923 1.00 42.91 92 GLY A O 1
ATOM 686 N N . VAL A 1 93 ? 6.662 -17.283 2.058 1.00 38.44 93 VAL A N 1
ATOM 687 C CA . VAL A 1 93 ? 5.939 -17.053 3.324 1.00 38.44 93 VAL A CA 1
ATOM 688 C C . VAL A 1 93 ? 5.191 -15.724 3.227 1.00 38.44 93 VAL A C 1
ATOM 690 O O . VAL A 1 93 ? 5.764 -14.679 3.492 1.00 38.44 93 VAL A O 1
ATOM 693 N N . GLY A 1 94 ? 3.917 -15.797 2.824 1.00 52.81 94 GLY A N 1
ATOM 694 C CA . GLY A 1 94 ? 3.007 -14.655 2.682 1.00 52.81 94 GLY A CA 1
ATOM 695 C C . GLY A 1 94 ? 3.240 -13.856 1.398 1.00 52.81 94 GLY A C 1
ATOM 696 O O . GLY A 1 94 ? 4.291 -13.252 1.215 1.00 52.81 94 GLY A O 1
ATOM 697 N N . GLU A 1 95 ? 2.266 -13.844 0.487 1.00 68.25 95 GLU A N 1
ATOM 698 C CA . GLU A 1 95 ? 2.241 -12.783 -0.523 1.00 68.25 95 GLU A CA 1
ATOM 699 C C . GLU A 1 95 ? 1.895 -11.481 0.211 1.00 68.25 95 GLU A C 1
ATOM 701 O O . GLU A 1 95 ? 0.904 -11.445 0.935 1.00 68.25 95 GLU A O 1
ATOM 706 N N . VAL A 1 96 ? 2.701 -10.425 0.040 1.00 82.19 96 VAL A N 1
ATOM 707 C CA . VAL A 1 96 ? 2.386 -9.084 0.580 1.00 82.19 96 VAL A CA 1
ATOM 708 C C . VAL A 1 96 ? 1.024 -8.605 0.066 1.00 82.19 96 VAL A C 1
ATOM 710 O O . VAL A 1 96 ? 0.335 -7.850 0.731 1.00 82.19 96 VAL A O 1
ATOM 713 N N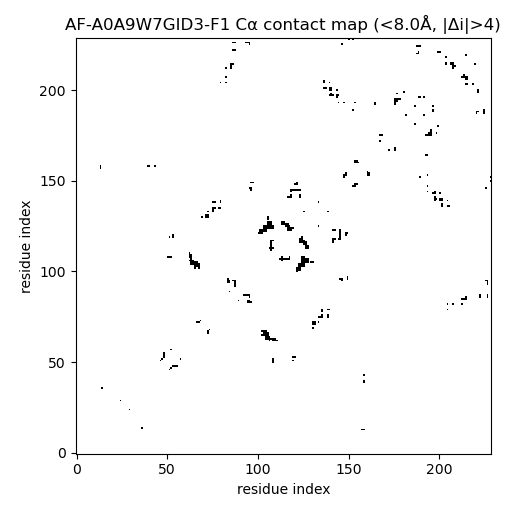 . LEU A 1 97 ? 0.623 -9.047 -1.122 1.00 83.75 97 LEU A N 1
ATOM 714 C CA . LEU A 1 97 ? -0.661 -8.733 -1.729 1.00 83.75 97 LEU A CA 1
ATOM 715 C C . LEU A 1 97 ? -1.224 -9.979 -2.399 1.00 83.75 97 LEU A C 1
ATOM 717 O O . LEU A 1 97 ? -0.546 -10.573 -3.239 1.00 83.75 97 LEU A O 1
ATOM 721 N N . ASP A 1 98 ? -2.476 -10.314 -2.101 1.00 83.94 98 ASP A N 1
ATOM 722 C CA . ASP A 1 98 ? -3.230 -11.291 -2.883 1.00 83.94 98 ASP A CA 1
ATOM 723 C C . ASP A 1 98 ? -3.779 -10.602 -4.140 1.00 83.94 98 ASP A C 1
ATOM 725 O O . ASP A 1 98 ? -4.723 -9.813 -4.099 1.00 83.94 98 ASP A O 1
ATOM 729 N N . PHE A 1 99 ? -3.181 -10.894 -5.294 1.00 81.50 99 PHE A N 1
ATOM 730 C CA . PHE A 1 99 ? -3.620 -10.324 -6.570 1.00 81.50 99 PHE A CA 1
ATOM 731 C C . PHE A 1 99 ? -4.834 -11.045 -7.181 1.00 81.50 99 PHE A C 1
ATOM 733 O O . PHE A 1 99 ? -5.276 -10.647 -8.262 1.00 81.50 99 PHE A O 1
ATOM 740 N N . SER A 1 100 ? -5.351 -12.118 -6.569 1.00 79.12 100 SER A N 1
ATOM 741 C CA . SER A 1 100 ? -6.412 -12.948 -7.159 1.00 79.12 100 SER A CA 1
ATOM 742 C C . SER A 1 100 ? -7.779 -12.260 -7.209 1.00 79.12 100 SER A C 1
ATOM 744 O O . SER A 1 100 ? -8.548 -12.520 -8.136 1.00 79.12 100 SER A O 1
ATOM 746 N N . ASN A 1 101 ? -8.044 -11.345 -6.273 1.00 73.56 101 ASN A N 1
ATOM 747 C CA . ASN A 1 101 ? -9.295 -10.585 -6.180 1.00 73.56 101 ASN A CA 1
ATOM 748 C C . ASN A 1 101 ? -9.137 -9.108 -6.579 1.00 73.56 101 ASN A C 1
ATOM 750 O O . ASN A 1 101 ? -10.114 -8.361 -6.561 1.00 73.56 101 ASN A O 1
ATOM 754 N N . LEU A 1 102 ? -7.933 -8.693 -6.987 1.00 77.00 102 LEU A N 1
ATOM 755 C CA . LEU A 1 102 ? -7.660 -7.325 -7.413 1.00 77.00 102 LEU A CA 1
ATOM 756 C C . LEU A 1 102 ? -8.451 -6.982 -8.682 1.00 77.00 102 LEU A C 1
ATOM 758 O O . LEU A 1 102 ? -8.239 -7.578 -9.743 1.00 77.00 102 LEU A O 1
ATOM 762 N N . VAL A 1 103 ? -9.293 -5.953 -8.597 1.00 80.69 103 VAL A N 1
ATOM 763 C CA . VAL A 1 103 ? -10.041 -5.419 -9.744 1.00 80.69 103 VAL A CA 1
ATOM 764 C C . VAL A 1 103 ? -9.483 -4.053 -10.124 1.00 80.69 103 VAL A C 1
ATOM 766 O O . VAL A 1 103 ? -9.301 -3.190 -9.272 1.00 80.69 103 VAL A O 1
ATOM 769 N N . ILE A 1 104 ? -9.230 -3.818 -11.413 1.00 77.25 104 ILE A N 1
ATOM 770 C CA . ILE A 1 104 ? -8.771 -2.512 -11.908 1.00 77.25 104 ILE A CA 1
ATOM 771 C C . ILE A 1 104 ? -9.867 -1.885 -12.767 1.00 77.25 104 ILE A C 1
ATOM 773 O O . ILE A 1 104 ? -10.322 -2.464 -13.756 1.00 77.25 104 ILE A O 1
ATOM 777 N N . ILE A 1 105 ? -10.272 -0.670 -12.405 1.00 76.06 105 ILE A N 1
ATOM 778 C CA . ILE A 1 105 ? -11.421 0.025 -12.986 1.00 76.06 105 ILE A CA 1
ATOM 779 C C . ILE A 1 105 ? -10.965 1.361 -13.585 1.00 76.06 105 ILE A C 1
ATOM 781 O O . ILE A 1 105 ? -10.432 2.211 -12.876 1.00 76.06 105 ILE A O 1
ATOM 785 N N . TYR A 1 106 ? -11.209 1.595 -14.883 1.00 72.06 106 TYR A N 1
ATOM 786 C CA . TYR A 1 106 ? -10.898 2.882 -15.530 1.00 72.06 106 TYR A CA 1
ATOM 787 C C . TYR A 1 106 ? -12.117 3.776 -15.675 1.00 72.06 106 TYR A C 1
ATOM 789 O O . TYR A 1 106 ? -13.066 3.452 -16.386 1.00 72.06 106 TYR A O 1
ATOM 797 N N . GLY A 1 107 ? -12.024 4.980 -15.124 1.00 63.66 107 GLY A N 1
ATOM 798 C CA . GLY A 1 107 ? -13.080 5.980 -15.249 1.00 63.66 107 GLY A CA 1
ATOM 799 C C . GLY A 1 107 ? -13.373 6.744 -13.964 1.00 63.66 107 GLY A C 1
ATOM 800 O O . GLY A 1 107 ? -14.320 7.528 -13.932 1.00 63.66 107 GLY A O 1
ATOM 801 N N . GLY A 1 108 ? -12.565 6.520 -12.925 1.00 63.88 108 GLY A N 1
ATOM 802 C CA . GLY A 1 108 ? -12.825 6.969 -11.565 1.00 63.88 108 GLY A CA 1
ATOM 803 C C . GLY A 1 108 ? -13.864 6.106 -10.844 1.00 63.88 108 GLY A C 1
ATOM 804 O O . GLY A 1 108 ? -14.382 5.120 -11.372 1.00 63.88 108 GLY A O 1
ATOM 805 N N . LEU A 1 109 ? -14.166 6.499 -9.608 1.00 62.09 109 LEU A N 1
ATOM 806 C CA . LEU A 1 109 ? -15.155 5.832 -8.756 1.00 62.09 109 LEU A CA 1
ATOM 807 C C . LEU A 1 109 ? -16.599 6.057 -9.215 1.00 62.09 109 LEU A C 1
ATOM 809 O O . LEU A 1 109 ? -17.458 5.186 -9.115 1.00 62.09 109 LEU A O 1
ATOM 813 N N . SER A 1 110 ? -16.865 7.264 -9.713 1.00 58.44 110 SER A N 1
ATOM 814 C CA . SER A 1 110 ? -18.126 7.674 -10.318 1.00 58.44 110 SER A CA 1
ATOM 815 C C . SER 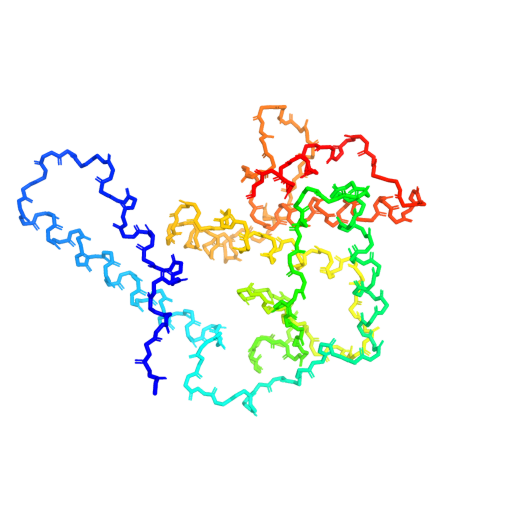A 1 110 ? -17.871 8.814 -11.302 1.00 58.44 110 SER A C 1
ATOM 817 O O . SER A 1 110 ? -16.823 9.461 -11.254 1.00 58.44 110 SER A O 1
ATOM 819 N N . ARG A 1 111 ? -18.860 9.140 -12.146 1.00 51.78 111 ARG A N 1
ATOM 820 C CA . ARG A 1 111 ? -18.804 10.295 -13.070 1.00 51.78 111 ARG A CA 1
ATOM 821 C C . ARG A 1 111 ? -18.511 11.649 -12.398 1.00 51.78 111 ARG A C 1
ATOM 823 O O . ARG A 1 111 ? -18.284 12.625 -13.101 1.00 51.78 111 ARG A O 1
ATOM 830 N N . TRP A 1 112 ? -18.572 11.721 -11.068 1.00 51.31 112 TRP A N 1
ATOM 831 C CA . TRP A 1 112 ? -18.312 12.928 -10.283 1.00 51.31 112 TRP A CA 1
ATOM 832 C C . TRP A 1 112 ? -16.877 12.997 -9.734 1.00 51.31 112 TRP A C 1
ATOM 834 O O . TRP A 1 112 ? -16.446 14.066 -9.315 1.00 51.31 112 TRP A O 1
ATOM 844 N N . PHE A 1 113 ? -16.123 11.891 -9.776 1.00 57.28 113 PHE A N 1
ATOM 845 C CA . PHE A 1 113 ? -14.746 11.778 -9.277 1.00 57.28 113 PHE A CA 1
ATOM 846 C C . PHE A 1 113 ? -13.777 11.367 -10.400 1.00 57.28 113 PHE A C 1
ATOM 848 O O . PHE A 1 113 ? -13.013 10.414 -10.278 1.00 57.28 113 PHE A O 1
ATOM 855 N N . THR A 1 114 ? -13.802 12.081 -11.528 1.00 54.78 114 THR A N 1
ATOM 856 C CA . THR A 1 114 ? -13.088 11.702 -12.767 1.00 54.78 114 THR A CA 1
ATOM 857 C C . THR A 1 114 ? -11.599 12.083 -12.802 1.00 54.78 114 THR A C 1
ATOM 859 O O . THR A 1 114 ? -10.978 12.048 -13.862 1.00 54.78 114 THR A O 1
ATOM 862 N N . GLY A 1 115 ? -11.003 12.471 -11.672 1.00 63.75 115 GLY A N 1
ATOM 863 C CA . GLY A 1 115 ? -9.645 13.037 -11.627 1.00 63.75 115 GLY A CA 1
ATOM 864 C C . GLY A 1 115 ? -8.730 12.484 -10.540 1.00 63.75 115 GLY A C 1
ATOM 865 O O . GLY A 1 115 ? -7.638 13.015 -10.367 1.00 63.75 115 GLY A O 1
ATOM 866 N N . VAL A 1 116 ? -9.163 11.465 -9.799 1.00 70.25 116 VAL A N 1
ATOM 867 C CA . VAL A 1 116 ? -8.420 10.924 -8.654 1.00 70.25 116 VAL A CA 1
ATOM 868 C C . VAL A 1 116 ? -8.351 9.407 -8.797 1.00 70.25 116 VAL A C 1
ATOM 870 O O . VAL A 1 116 ? -9.317 8.799 -9.263 1.00 70.25 116 VAL A O 1
ATOM 873 N N . ALA A 1 117 ? -7.199 8.826 -8.463 1.00 78.94 117 ALA A N 1
ATOM 874 C CA . ALA A 1 117 ? -7.086 7.392 -8.251 1.00 78.94 117 ALA A CA 1
ATOM 875 C C . ALA A 1 117 ? -7.516 7.070 -6.815 1.00 78.94 117 ALA A C 1
ATOM 877 O O . ALA A 1 117 ? -7.341 7.895 -5.921 1.00 78.94 117 ALA A O 1
ATOM 878 N N . MET A 1 118 ? -8.193 5.948 -6.617 1.00 80.38 118 MET A N 1
ATOM 879 C CA . MET A 1 118 ? -8.679 5.572 -5.296 1.00 80.38 118 MET A CA 1
ATOM 880 C C . MET A 1 118 ? -8.879 4.071 -5.221 1.00 80.38 118 MET A C 1
ATOM 882 O O . MET A 1 118 ? -9.399 3.459 -6.158 1.00 80.38 118 MET A O 1
ATOM 886 N N . VAL A 1 119 ? -8.540 3.508 -4.070 1.00 79.69 119 VAL A N 1
ATOM 887 C CA . VAL A 1 119 ? -8.855 2.126 -3.735 1.00 79.69 119 VAL A CA 1
ATOM 888 C C . VAL A 1 119 ? -10.113 2.045 -2.895 1.00 79.69 119 VAL A C 1
ATOM 890 O O . VAL A 1 119 ? -10.331 2.805 -1.953 1.00 79.69 119 VAL A O 1
ATOM 893 N N . VAL A 1 120 ? -10.950 1.098 -3.281 1.00 74.19 120 VAL A N 1
ATOM 894 C CA . VAL A 1 120 ? -12.179 0.721 -2.611 1.00 74.19 120 VAL A CA 1
ATOM 895 C C . VAL A 1 120 ? -12.116 -0.771 -2.425 1.00 74.19 120 VAL A C 1
ATOM 897 O O . VAL A 1 120 ? -12.189 -1.494 -3.414 1.00 74.19 120 VAL A O 1
ATOM 900 N N . ASP A 1 121 ? -12.030 -1.222 -1.178 1.00 76.56 121 ASP A N 1
ATOM 901 C CA . ASP A 1 121 ? -11.860 -2.646 -0.904 1.00 76.56 121 ASP A CA 1
ATOM 902 C C . ASP A 1 121 ? -10.625 -3.165 -1.677 1.00 76.56 121 ASP A C 1
ATOM 904 O O . ASP A 1 121 ? -9.532 -2.625 -1.510 1.00 76.56 121 ASP A O 1
ATOM 908 N N . GLU A 1 122 ? -10.797 -4.108 -2.601 1.00 79.75 122 GLU A N 1
ATOM 909 C CA . GLU A 1 122 ? -9.729 -4.612 -3.477 1.00 79.75 122 GLU A CA 1
ATOM 910 C C . GLU A 1 122 ? -9.839 -4.099 -4.928 1.00 79.75 122 GLU A C 1
ATOM 912 O O . GLU A 1 122 ? -9.226 -4.632 -5.855 1.00 79.75 122 GLU A O 1
ATOM 917 N N . ALA A 1 123 ? -10.636 -3.051 -5.154 1.00 80.62 123 ALA A N 1
ATOM 918 C CA . ALA A 1 123 ? -10.823 -2.416 -6.451 1.00 80.62 123 ALA A CA 1
ATOM 919 C C . ALA A 1 123 ? -10.034 -1.103 -6.556 1.00 80.62 123 ALA A C 1
ATOM 921 O O . ALA A 1 123 ? -10.287 -0.137 -5.834 1.00 80.62 123 ALA A O 1
ATOM 922 N N . VAL A 1 124 ? -9.112 -1.039 -7.515 1.00 81.94 124 VAL A N 1
ATOM 923 C CA . VAL A 1 124 ? -8.336 0.161 -7.840 1.00 81.94 124 VAL A CA 1
ATOM 924 C C . VAL A 1 124 ? -9.044 0.931 -8.948 1.00 81.94 124 VAL A C 1
ATOM 926 O O . VAL A 1 124 ? -9.073 0.516 -10.110 1.00 81.94 124 VAL A O 1
ATOM 929 N N . HIS A 1 125 ? -9.594 2.089 -8.604 1.00 80.44 125 HIS A N 1
ATOM 930 C CA . HIS A 1 125 ? -10.215 3.003 -9.551 1.00 80.44 125 HIS A CA 1
ATOM 931 C C . HIS A 1 125 ? -9.192 4.014 -10.049 1.00 80.44 125 HIS A C 1
ATOM 933 O O . HIS A 1 125 ? -8.667 4.816 -9.284 1.00 80.44 125 HIS A O 1
ATOM 939 N N . LEU A 1 126 ? -8.944 4.019 -11.352 1.00 78.19 126 LEU A N 1
ATOM 940 C CA . LEU A 1 126 ? -7.975 4.893 -11.999 1.00 78.19 126 LEU A CA 1
ATOM 941 C C . LEU A 1 126 ? -8.696 6.000 -12.786 1.00 78.19 126 LEU A C 1
ATOM 943 O O . LEU A 1 126 ? -9.772 5.766 -13.361 1.00 78.19 126 LEU A O 1
ATOM 947 N N . PRO A 1 127 ? -8.124 7.217 -12.846 1.00 74.00 127 PRO A N 1
ATOM 948 C CA . PRO A 1 127 ? -8.737 8.345 -13.539 1.00 74.00 127 PRO A CA 1
ATOM 949 C C . PRO A 1 127 ? -8.891 8.086 -15.048 1.00 74.00 127 PRO A C 1
ATOM 951 O O . PRO A 1 127 ? -8.170 7.293 -15.650 1.00 74.00 127 PRO A O 1
ATOM 954 N N . THR A 1 128 ? -9.822 8.805 -15.686 1.00 61.69 128 THR A N 1
ATOM 955 C CA . THR A 1 128 ? -10.240 8.664 -17.102 1.00 61.69 128 THR A CA 1
ATOM 956 C C . THR A 1 128 ? -9.156 8.932 -18.161 1.00 61.69 128 THR A C 1
ATOM 958 O O . THR A 1 128 ? -9.473 8.988 -19.347 1.00 61.69 128 THR A O 1
ATOM 961 N N . SER A 1 129 ? -7.884 9.128 -17.803 1.00 58.41 129 SER A N 1
ATOM 962 C CA . SER A 1 129 ? -6.842 9.630 -18.719 1.00 58.41 129 SER A CA 1
ATOM 963 C C . SER A 1 129 ? -6.451 8.676 -19.865 1.00 58.41 129 SER A C 1
ATOM 965 O O . SER A 1 129 ? -5.669 9.064 -20.741 1.00 58.41 129 SER A O 1
ATOM 967 N N . GLY A 1 130 ? -7.073 7.498 -19.935 1.00 57.09 130 GLY A N 1
ATOM 968 C CA . GLY A 1 130 ? -6.950 6.528 -21.015 1.00 57.09 130 GLY A CA 1
ATOM 969 C C . GLY A 1 130 ? -6.030 5.368 -20.643 1.00 57.09 130 GLY A C 1
ATOM 970 O O . GLY A 1 130 ? -5.043 5.535 -19.927 1.00 57.09 130 GLY A O 1
ATOM 971 N N . CYS A 1 131 ? -6.376 4.191 -21.160 1.00 58.38 131 CYS A N 1
ATOM 972 C CA . CYS A 1 131 ? -5.586 2.964 -21.084 1.00 58.38 131 CYS A CA 1
ATOM 973 C C . CYS A 1 131 ? -4.113 3.261 -21.450 1.00 58.38 131 CYS A C 1
ATOM 975 O O . CYS A 1 131 ? -3.855 3.764 -22.545 1.00 58.38 131 CYS A O 1
ATOM 977 N N . GLY A 1 132 ? -3.160 2.984 -20.551 1.00 58.06 132 GLY A N 1
ATOM 978 C CA . GLY A 1 132 ? -1.716 3.150 -20.803 1.00 58.06 132 GLY A CA 1
ATOM 979 C C . GLY A 1 132 ? -1.070 4.457 -20.318 1.00 58.06 132 GLY A C 1
ATOM 980 O O . GLY A 1 132 ? 0.107 4.677 -20.585 1.00 58.06 132 GLY A O 1
ATOM 981 N N . LYS A 1 133 ? -1.796 5.330 -19.602 1.00 64.94 133 LYS A N 1
ATOM 982 C CA . LYS A 1 133 ? -1.208 6.529 -18.954 1.00 64.94 133 LYS A CA 1
ATOM 983 C C . LYS A 1 133 ? -1.014 6.415 -17.445 1.00 64.94 133 LYS A C 1
ATOM 985 O O . LYS A 1 133 ? -0.578 7.376 -16.814 1.00 64.94 133 LYS A O 1
ATOM 990 N N . VAL A 1 134 ? -1.365 5.278 -16.857 1.00 72.00 134 VAL A N 1
ATOM 991 C CA . VAL A 1 134 ? -1.157 5.050 -15.426 1.00 72.00 134 VAL A CA 1
ATOM 992 C C . VAL A 1 134 ? 0.291 4.643 -15.228 1.00 72.00 134 VAL A C 1
ATOM 994 O O . VAL A 1 134 ? 0.737 3.646 -15.790 1.00 72.00 134 VAL A O 1
ATOM 997 N N . SER A 1 135 ? 1.034 5.448 -14.474 1.00 83.81 135 SER A N 1
ATOM 998 C CA . SER A 1 135 ? 2.413 5.123 -14.134 1.00 83.81 135 SER A CA 1
ATOM 999 C C . SER A 1 135 ? 2.439 3.953 -13.152 1.00 83.81 135 SER A C 1
ATOM 1001 O O . SER A 1 135 ? 1.587 3.856 -12.271 1.00 83.81 135 SER A O 1
ATOM 1003 N N . ALA A 1 136 ? 3.448 3.088 -13.270 1.00 86.38 136 ALA A N 1
ATOM 1004 C CA . ALA A 1 136 ? 3.692 2.030 -12.289 1.00 86.38 136 ALA A CA 1
ATOM 1005 C C . ALA A 1 136 ? 3.851 2.598 -10.864 1.00 86.38 136 ALA A C 1
ATOM 1007 O O . ALA A 1 136 ? 3.386 1.988 -9.916 1.00 86.38 136 ALA A O 1
ATOM 1008 N N . SER A 1 137 ? 4.391 3.816 -10.741 1.00 89.38 137 SER A N 1
ATOM 1009 C CA . SER A 1 137 ? 4.483 4.567 -9.481 1.00 89.38 137 SER A CA 1
ATOM 1010 C C . SER A 1 137 ? 3.113 4.881 -8.864 1.00 89.38 137 SER A C 1
ATOM 1012 O O . SER A 1 137 ? 2.867 4.576 -7.699 1.00 89.38 137 SER A O 1
ATOM 1014 N N . LEU A 1 138 ? 2.169 5.421 -9.647 1.00 86.88 138 LEU A N 1
ATOM 1015 C CA . LEU A 1 138 ? 0.805 5.613 -9.146 1.00 86.88 138 LEU A CA 1
ATOM 1016 C C . LEU A 1 138 ? 0.188 4.264 -8.761 1.00 86.88 138 LEU A C 1
ATOM 1018 O O . LEU A 1 138 ? -0.470 4.150 -7.739 1.00 86.88 138 LEU A O 1
ATOM 1022 N N . PHE A 1 139 ? 0.442 3.223 -9.552 1.00 86.69 139 PHE A N 1
ATOM 1023 C CA . PHE A 1 139 ? -0.098 1.900 -9.276 1.00 86.69 139 PHE A CA 1
ATOM 1024 C C . PHE A 1 139 ? 0.486 1.257 -8.002 1.00 86.69 139 PHE A C 1
ATOM 1026 O O . PHE A 1 139 ? -0.268 0.633 -7.264 1.00 86.69 139 PHE A O 1
ATOM 1033 N N . SER A 1 140 ? 1.772 1.448 -7.682 1.00 91.00 140 SER A N 1
ATOM 1034 C CA . SER A 1 140 ? 2.359 1.004 -6.405 1.00 91.00 140 SER A CA 1
ATOM 1035 C C . SER A 1 140 ? 1.788 1.748 -5.197 1.00 91.00 140 SER A C 1
ATOM 1037 O O . SER A 1 140 ? 1.581 1.134 -4.151 1.00 91.00 140 SER A O 1
ATOM 1039 N N . HIS A 1 141 ? 1.482 3.043 -5.350 1.00 93.81 141 HIS A N 1
ATOM 1040 C CA . HIS A 1 141 ? 0.784 3.821 -4.320 1.00 93.81 141 HIS A CA 1
ATOM 1041 C C . HIS A 1 141 ? -0.590 3.213 -4.037 1.00 93.81 141 HIS A C 1
ATOM 1043 O O . HIS A 1 141 ? -0.864 2.803 -2.913 1.00 93.81 141 HIS A O 1
ATOM 1049 N N . GLU A 1 142 ? -1.418 3.055 -5.073 1.00 89.94 142 GLU A N 1
ATOM 1050 C CA . GLU A 1 142 ? -2.765 2.499 -4.909 1.00 89.94 142 GLU A CA 1
ATOM 1051 C C . GLU A 1 142 ? -2.736 1.059 -4.376 1.00 89.94 142 GLU A C 1
ATOM 1053 O O . GLU A 1 142 ? -3.499 0.711 -3.482 1.00 89.94 142 GLU A O 1
ATOM 1058 N N . LEU A 1 143 ? -1.817 0.210 -4.842 1.00 90.81 143 LEU A N 1
ATOM 1059 C CA . LEU A 1 143 ? -1.702 -1.157 -4.326 1.00 90.81 143 LEU A CA 1
ATOM 1060 C C . LEU A 1 143 ? -1.289 -1.222 -2.851 1.00 90.81 143 LEU A C 1
ATOM 1062 O O . LEU A 1 143 ? -1.623 -2.191 -2.175 1.00 90.81 143 LEU A O 1
ATOM 1066 N N . THR A 1 144 ? -0.655 -0.180 -2.312 1.00 93.56 144 THR A N 1
ATOM 1067 C CA . THR A 1 144 ? -0.431 -0.093 -0.862 1.00 93.56 144 THR A CA 1
ATOM 1068 C C . THR A 1 144 ? -1.749 0.050 -0.104 1.00 93.56 144 THR A C 1
ATOM 1070 O O . THR A 1 144 ? -1.914 -0.548 0.955 1.00 93.56 144 THR A O 1
ATOM 1073 N N . HIS A 1 145 ? -2.728 0.770 -0.657 1.00 91.31 145 HIS A N 1
ATOM 1074 C CA . HIS A 1 145 ? -4.067 0.836 -0.069 1.00 91.31 145 HIS A CA 1
ATOM 1075 C C . HIS A 1 145 ? -4.802 -0.506 -0.150 1.00 91.31 145 HIS A C 1
ATOM 1077 O O . HIS A 1 145 ? -5.506 -0.863 0.791 1.00 91.31 145 HIS A O 1
ATOM 1083 N N . VAL A 1 146 ? -4.584 -1.295 -1.209 1.00 88.62 146 VAL A N 1
ATOM 1084 C CA . VAL A 1 146 ? -5.093 -2.680 -1.265 1.00 88.62 146 VAL A CA 1
ATOM 1085 C C . VAL A 1 146 ? -4.480 -3.520 -0.143 1.00 88.62 146 VAL A C 1
ATOM 1087 O O . VAL A 1 146 ? -5.207 -4.228 0.548 1.00 88.62 146 VAL A O 1
ATOM 1090 N N . TRP A 1 147 ? -3.175 -3.386 0.117 1.00 91.19 147 TRP A N 1
ATOM 1091 C CA . TRP A 1 147 ? -2.525 -4.078 1.236 1.00 91.19 147 TRP A CA 1
ATOM 1092 C C . TRP A 1 147 ? -3.112 -3.645 2.585 1.00 91.19 147 TRP A C 1
ATOM 1094 O O . TRP A 1 147 ? -3.400 -4.494 3.424 1.00 91.19 147 TRP A O 1
ATOM 1104 N N . GLN A 1 148 ? -3.360 -2.348 2.794 1.00 88.56 148 GLN A N 1
ATOM 1105 C CA . GLN A 1 148 ? -3.983 -1.837 4.026 1.00 88.56 148 GLN A CA 1
ATOM 1106 C C . GLN A 1 148 ? -5.383 -2.426 4.267 1.00 88.56 148 GLN A C 1
ATOM 1108 O O . GLN A 1 148 ? -5.773 -2.635 5.420 1.00 88.56 148 GLN A O 1
ATOM 1113 N N . VAL A 1 149 ? -6.134 -2.695 3.193 1.00 84.56 149 VAL A N 1
ATOM 1114 C CA . VAL A 1 149 ? -7.432 -3.378 3.252 1.00 84.56 149 VAL A CA 1
ATOM 1115 C C . VAL A 1 149 ? -7.249 -4.868 3.551 1.00 84.56 149 VAL A C 1
ATOM 1117 O O . VAL A 1 149 ? -7.859 -5.364 4.497 1.00 84.56 149 VAL 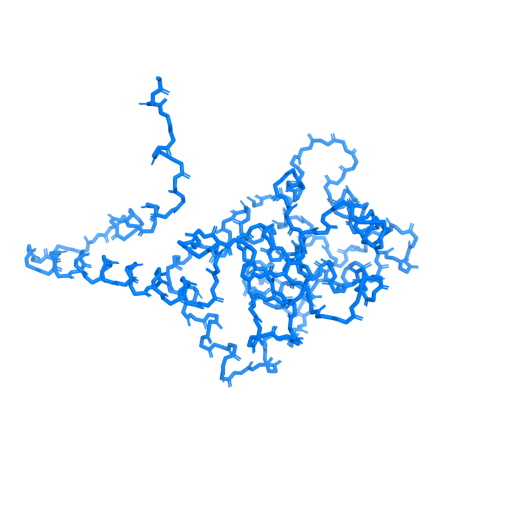A O 1
ATOM 1120 N N . GLN A 1 150 ? -6.400 -5.569 2.790 1.00 84.69 150 GLN A N 1
ATOM 1121 C CA . GLN A 1 150 ? -6.204 -7.022 2.898 1.00 84.69 150 GLN A CA 1
ATOM 1122 C C . GLN A 1 150 ? -5.596 -7.446 4.246 1.00 84.69 150 GLN A C 1
ATOM 1124 O O . GLN A 1 150 ? -6.056 -8.418 4.844 1.00 84.69 150 GLN A O 1
ATOM 1129 N N . SER A 1 151 ? -4.613 -6.697 4.755 1.00 86.25 151 SER A N 1
ATOM 1130 C CA . SER A 1 151 ? -4.002 -6.919 6.080 1.00 86.25 151 SER A CA 1
ATOM 1131 C C . SER A 1 151 ? -4.928 -6.529 7.238 1.00 86.25 151 SER A C 1
ATOM 1133 O O . SER A 1 151 ? -4.743 -6.951 8.377 1.00 86.25 151 SER A O 1
ATOM 1135 N N . GLY A 1 152 ? -5.946 -5.705 6.972 1.00 82.94 152 GLY A N 1
ATOM 1136 C CA . GLY A 1 152 ? -6.840 -5.166 7.992 1.00 82.94 152 GLY A CA 1
ATOM 1137 C C . GLY A 1 152 ? -6.267 -3.988 8.787 1.00 82.94 152 GLY A C 1
ATOM 1138 O O . GLY A 1 152 ? -6.985 -3.455 9.637 1.00 82.94 152 GLY A O 1
ATOM 1139 N N . VAL A 1 153 ? -5.042 -3.530 8.487 1.00 85.88 153 VAL A N 1
ATOM 1140 C CA . VAL A 1 153 ? -4.398 -2.371 9.140 1.00 85.88 153 VAL A CA 1
ATOM 1141 C C . VAL A 1 153 ? -5.274 -1.115 9.052 1.00 85.88 153 VAL A C 1
ATOM 1143 O O . VAL A 1 153 ? -5.403 -0.371 10.024 1.00 85.88 153 VAL A O 1
ATOM 1146 N N . MET A 1 154 ? -5.971 -0.903 7.927 1.00 81.06 154 MET A N 1
ATOM 1147 C CA . MET A 1 154 ? -6.912 0.219 7.769 1.00 81.06 154 MET A CA 1
ATOM 1148 C C . MET A 1 154 ? -8.067 0.189 8.790 1.00 81.06 154 MET A C 1
ATOM 1150 O O . MET A 1 154 ? -8.656 1.224 9.110 1.00 81.06 154 MET A O 1
ATOM 1154 N N . PHE A 1 155 ? -8.413 -0.990 9.310 1.00 76.56 155 PHE A N 1
ATOM 1155 C CA . PHE A 1 155 ? -9.601 -1.213 10.133 1.00 76.56 155 PHE A CA 1
ATOM 1156 C C . PHE A 1 155 ? -9.296 -1.502 11.606 1.00 76.56 155 PHE A C 1
ATOM 1158 O O . PHE A 1 155 ? -10.237 -1.753 12.364 1.00 76.56 155 PHE A O 1
ATOM 1165 N N . GLU A 1 156 ? -8.036 -1.439 12.052 1.00 79.50 156 GLU A N 1
ATOM 1166 C CA . GLU A 1 156 ? -7.673 -1.699 13.456 1.00 79.50 156 GLU A CA 1
ATOM 1167 C C . GLU A 1 156 ? -8.404 -0.772 14.439 1.00 79.50 156 GLU A C 1
ATOM 1169 O O . GLU A 1 156 ? -8.862 -1.203 15.501 1.00 79.50 156 GLU A O 1
ATOM 1174 N N . GLU A 1 157 ? -8.605 0.491 14.053 1.00 73.50 157 GLU A N 1
ATOM 1175 C CA . GLU A 1 157 ? -9.377 1.469 14.829 1.00 73.50 157 GLU A CA 1
ATOM 1176 C C . GLU A 1 157 ? -10.891 1.448 14.529 1.00 73.50 157 GLU A C 1
ATOM 1178 O O . GLU A 1 157 ? -11.660 2.273 15.042 1.00 73.50 157 GLU A O 1
ATOM 1183 N N . GLY A 1 158 ? -11.350 0.521 13.686 1.00 70.88 158 GLY A N 1
ATOM 1184 C CA . GLY A 1 158 ? -12.722 0.463 13.191 1.00 70.88 158 GLY A CA 1
ATOM 1185 C C . GLY A 1 158 ? -13.150 1.760 12.491 1.00 70.88 158 GLY A C 1
ATOM 1186 O O . GLY A 1 158 ? -12.367 2.413 11.804 1.00 70.88 158 GLY A O 1
ATOM 1187 N N . ALA A 1 159 ? -14.407 2.168 12.690 1.00 66.44 159 ALA A N 1
ATOM 1188 C CA . ALA A 1 159 ? -14.969 3.363 12.052 1.00 66.44 159 ALA A CA 1
ATOM 1189 C C . ALA A 1 159 ? -14.227 4.662 12.419 1.00 66.44 159 ALA A C 1
ATOM 1191 O O . ALA A 1 159 ? -14.216 5.611 11.637 1.00 66.44 159 ALA A O 1
ATOM 1192 N N . ARG A 1 160 ? -13.573 4.714 13.589 1.00 70.38 160 ARG A N 1
ATOM 1193 C CA . ARG A 1 160 ? -12.830 5.900 14.031 1.00 70.38 160 ARG A CA 1
ATOM 1194 C C . ARG A 1 160 ? -11.657 6.214 13.103 1.00 70.38 160 ARG A C 1
ATOM 1196 O O . ARG A 1 160 ? -11.489 7.383 12.765 1.00 70.38 160 ARG A O 1
ATOM 1203 N N . GLY A 1 161 ? -10.908 5.196 12.677 1.00 70.88 161 GLY A N 1
ATOM 1204 C CA . GLY A 1 161 ? -9.782 5.361 11.754 1.00 70.88 161 GLY A CA 1
ATOM 1205 C C . GLY A 1 161 ? -10.239 5.943 10.417 1.00 70.88 161 GLY A C 1
ATOM 1206 O O . GLY A 1 161 ? -9.700 6.946 9.958 1.00 70.88 161 GLY A O 1
ATOM 1207 N N . PHE A 1 162 ? -11.327 5.405 9.856 1.00 70.25 162 PHE A N 1
ATOM 1208 C CA . PHE A 1 162 ? -11.910 5.928 8.616 1.00 70.25 162 PHE A CA 1
ATOM 1209 C C . PHE A 1 162 ? -12.367 7.382 8.736 1.00 70.25 162 PHE A C 1
ATOM 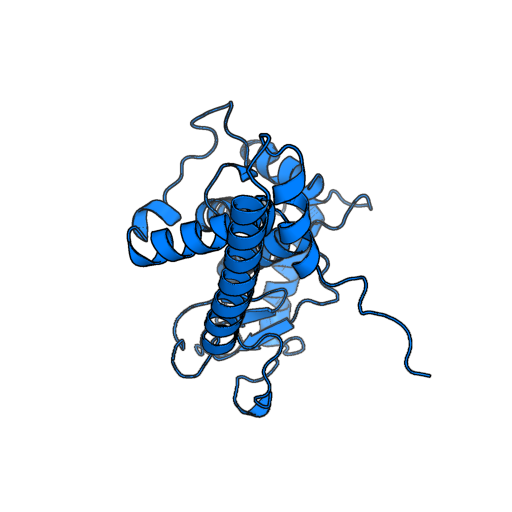1211 O O . PHE A 1 162 ? -12.068 8.196 7.864 1.00 70.25 162 PHE A O 1
ATOM 1218 N N . TRP A 1 163 ? -13.095 7.728 9.802 1.00 68.69 163 TRP A N 1
ATOM 1219 C CA . TRP A 1 163 ? -13.549 9.104 9.996 1.00 68.69 163 TRP A CA 1
ATOM 1220 C C . TRP A 1 163 ? -12.375 10.064 10.222 1.00 68.69 163 TRP A C 1
ATOM 1222 O O . TRP A 1 163 ? -12.432 11.200 9.752 1.00 68.69 163 TRP A O 1
ATOM 1232 N N . GLY A 1 164 ? -11.312 9.605 10.891 1.00 73.44 164 GLY A N 1
ATOM 1233 C CA . GLY A 1 164 ? -10.054 10.337 11.037 1.00 73.44 164 GLY A CA 1
ATOM 1234 C C . GLY A 1 164 ? -9.399 10.620 9.687 1.00 73.44 164 GLY A C 1
ATOM 1235 O O . GLY A 1 164 ? -9.175 11.782 9.352 1.00 73.44 164 GLY A O 1
ATOM 1236 N N . TRP A 1 165 ? -9.205 9.586 8.867 1.00 76.31 165 TRP A N 1
ATOM 1237 C CA . TRP A 1 165 ? -8.674 9.733 7.510 1.00 76.31 165 TRP A CA 1
ATOM 1238 C C . TRP A 1 165 ? -9.530 10.662 6.645 1.00 76.31 165 TRP A C 1
ATOM 1240 O O . TRP A 1 165 ? -9.008 11.580 6.014 1.00 76.31 165 TRP A O 1
ATOM 1250 N N . LEU A 1 166 ? -10.856 10.483 6.645 1.00 72.12 166 LEU A N 1
ATOM 1251 C CA . LEU A 1 166 ? -11.755 11.317 5.847 1.00 72.12 166 LEU A CA 1
ATOM 1252 C C . LEU A 1 166 ? -11.684 12.783 6.288 1.00 72.12 166 LEU A C 1
ATOM 1254 O O . LEU A 1 166 ? -11.734 13.694 5.456 1.00 72.12 166 LEU A O 1
ATOM 1258 N N . TRP A 1 167 ? -11.572 13.027 7.592 1.00 73.88 167 TRP A N 1
ATOM 1259 C CA . TRP A 1 167 ? -11.386 14.369 8.128 1.00 73.88 167 TRP A CA 1
ATOM 1260 C C . TRP A 1 167 ? -10.061 14.984 7.659 1.00 73.88 167 TRP A C 1
ATOM 1262 O O . TRP A 1 167 ? -10.050 16.120 7.174 1.00 73.88 167 TRP A O 1
ATOM 1272 N N . GLU A 1 168 ? -8.957 14.245 7.742 1.00 70.88 168 GLU A N 1
ATOM 1273 C CA . GLU A 1 168 ? -7.636 14.701 7.293 1.00 70.88 168 GLU A CA 1
ATOM 1274 C C . GLU A 1 168 ? -7.604 14.992 5.788 1.00 70.88 168 GLU A C 1
ATOM 1276 O O . GLU A 1 168 ? -7.136 16.063 5.391 1.00 70.88 168 GLU A O 1
ATOM 1281 N N . GLN A 1 169 ? -8.225 14.137 4.969 1.00 70.56 169 GLN A N 1
ATOM 1282 C CA . GLN A 1 169 ? -8.355 14.316 3.515 1.00 70.56 169 GLN A CA 1
ATOM 1283 C C . GLN A 1 169 ? -9.020 15.648 3.151 1.00 70.56 169 GLN A C 1
ATOM 1285 O O . GLN A 1 169 ? -8.658 16.291 2.162 1.00 70.56 169 GLN A O 1
ATOM 1290 N N . ASN A 1 170 ? -9.975 16.097 3.969 1.00 69.44 170 ASN A N 1
ATOM 1291 C CA . ASN A 1 170 ? -10.710 17.339 3.741 1.00 69.44 170 ASN A CA 1
ATOM 1292 C C . ASN A 1 170 ? -10.075 18.573 4.397 1.00 69.44 170 ASN A C 1
ATOM 1294 O O . ASN A 1 170 ? -10.374 19.692 3.978 1.00 69.44 170 ASN A O 1
ATOM 1298 N N . THR A 1 171 ? -9.226 18.404 5.415 1.00 74.69 171 THR A N 1
ATOM 1299 C CA . THR A 1 171 ? -8.734 19.526 6.236 1.00 74.69 171 THR A CA 1
ATOM 1300 C C . THR A 1 171 ? -7.231 19.771 6.144 1.00 74.69 171 THR A C 1
ATOM 1302 O O . THR A 1 171 ? -6.800 20.907 6.336 1.00 74.69 171 THR A O 1
ATOM 1305 N N . ASN A 1 172 ? -6.424 18.760 5.810 1.00 75.31 172 ASN A N 1
ATOM 1306 C CA . ASN A 1 172 ? -4.966 18.865 5.767 1.00 75.31 172 ASN A CA 1
ATOM 1307 C C . ASN A 1 172 ? -4.329 17.963 4.696 1.00 75.31 172 ASN A C 1
ATOM 1309 O O . ASN A 1 172 ? -3.447 17.151 4.970 1.00 75.31 172 ASN A O 1
ATOM 1313 N N . ARG A 1 173 ? -4.725 18.157 3.436 1.00 70.75 173 ARG A N 1
ATOM 1314 C CA . ARG A 1 173 ? -4.205 17.363 2.314 1.00 70.75 173 ARG A CA 1
ATOM 1315 C C . ARG A 1 173 ? -2.675 17.390 2.187 1.00 70.75 173 ARG A C 1
ATOM 1317 O O . ARG A 1 173 ? -2.087 16.394 1.798 1.00 70.75 173 ARG A O 1
ATOM 1324 N N . ALA A 1 174 ? -2.016 18.509 2.501 1.00 73.19 174 ALA A N 1
ATOM 1325 C CA . ALA A 1 174 ? -0.557 18.608 2.400 1.00 73.19 174 ALA A CA 1
ATOM 1326 C C . ALA A 1 174 ? 0.167 17.759 3.462 1.00 73.19 174 ALA A C 1
ATOM 1328 O O . ALA A 1 174 ? 1.173 17.123 3.154 1.00 73.19 174 ALA A O 1
ATOM 1329 N N . GLY A 1 175 ? -0.357 17.713 4.692 1.00 74.31 175 GLY A N 1
ATOM 1330 C CA . GLY A 1 175 ? 0.216 16.902 5.769 1.00 74.31 175 GLY A CA 1
ATOM 1331 C C . GLY A 1 175 ? 0.098 15.394 5.537 1.00 74.31 175 GLY A C 1
ATOM 1332 O O . GLY A 1 175 ? 0.915 14.644 6.055 1.00 74.31 175 GLY A O 1
ATOM 1333 N N . MET A 1 176 ? -0.862 14.956 4.717 1.00 76.50 176 MET A N 1
ATOM 1334 C CA . MET A 1 176 ? -1.092 13.534 4.441 1.00 76.50 176 MET A CA 1
ATOM 1335 C C . MET A 1 176 ? -0.012 12.873 3.587 1.00 76.50 176 MET A C 1
ATOM 1337 O O . MET A 1 176 ? 0.149 11.664 3.657 1.00 76.50 176 MET A O 1
ATOM 1341 N N . TYR A 1 177 ? 0.731 13.649 2.800 1.00 78.38 177 TYR A N 1
ATOM 1342 C CA . TYR A 1 177 ? 1.809 13.123 1.954 1.00 78.38 177 TYR A CA 1
ATOM 1343 C C . TYR A 1 177 ? 3.199 13.474 2.491 1.00 78.38 177 TYR A C 1
ATOM 1345 O O . TYR A 1 177 ? 4.188 12.865 2.098 1.00 78.38 177 TYR A O 1
ATOM 1353 N N . GLY A 1 178 ? 3.300 14.467 3.379 1.00 83.25 178 GLY A N 1
ATOM 1354 C CA . GLY A 1 178 ? 4.573 14.875 3.962 1.00 83.25 178 GLY A CA 1
ATOM 1355 C C . GLY A 1 178 ? 5.027 13.888 5.028 1.00 83.25 178 GLY A C 1
ATOM 1356 O O . GLY A 1 178 ? 4.351 13.734 6.042 1.00 83.25 178 GLY A O 1
ATOM 1357 N N . TYR A 1 179 ? 6.176 13.251 4.824 1.00 86.25 179 TYR A N 1
ATOM 1358 C CA . TYR A 1 179 ? 6.796 12.366 5.803 1.00 86.25 179 TYR A CA 1
ATOM 1359 C C . TYR A 1 179 ? 8.325 12.472 5.728 1.00 86.25 179 TYR A C 1
ATOM 1361 O O . TYR A 1 179 ? 8.883 12.931 4.729 1.00 86.25 179 TYR A O 1
ATOM 1369 N N . VAL A 1 180 ? 9.001 12.028 6.786 1.00 85.12 180 VAL A N 1
ATOM 1370 C CA . VAL A 1 180 ? 10.449 11.807 6.793 1.00 85.12 180 VAL A CA 1
ATOM 1371 C C . VAL A 1 180 ? 10.692 10.369 7.235 1.00 85.12 180 VAL A C 1
ATOM 1373 O O . VAL A 1 180 ? 10.238 9.938 8.299 1.00 85.12 180 VAL A O 1
ATOM 1376 N N . LEU A 1 181 ? 11.359 9.602 6.374 1.00 81.69 181 LEU A N 1
ATOM 1377 C CA . LEU A 1 181 ? 11.688 8.207 6.644 1.00 81.69 181 LEU A CA 1
ATOM 1378 C C . LEU A 1 181 ? 12.727 8.137 7.768 1.00 81.69 181 LEU A C 1
ATOM 1380 O O . LEU A 1 181 ? 13.765 8.792 7.676 1.00 81.69 181 LEU A O 1
ATOM 1384 N N . ASN A 1 182 ? 12.466 7.317 8.788 1.00 77.50 182 ASN A N 1
ATOM 1385 C CA . ASN A 1 182 ? 13.378 7.067 9.911 1.00 77.50 182 ASN A CA 1
ATOM 1386 C C . ASN A 1 182 ? 13.756 8.328 10.720 1.00 77.50 182 ASN A C 1
ATOM 1388 O O . ASN A 1 182 ? 14.823 8.365 11.330 1.00 77.50 182 ASN A O 1
ATOM 1392 N N . GLU A 1 183 ? 12.916 9.372 10.712 1.00 83.56 183 GLU A N 1
ATOM 1393 C CA . GLU A 1 183 ? 13.109 10.554 11.573 1.00 83.56 183 GLU A CA 1
ATOM 1394 C C . GLU A 1 183 ? 12.959 10.198 13.055 1.00 83.56 183 GLU A C 1
ATOM 1396 O O . GLU A 1 183 ? 13.741 10.654 13.887 1.00 83.56 183 GLU A O 1
ATOM 1401 N N . ASP A 1 184 ? 11.979 9.348 13.357 1.00 83.50 184 ASP A N 1
ATOM 1402 C CA . ASP A 1 184 ? 11.754 8.767 14.673 1.00 83.50 184 ASP A CA 1
ATOM 1403 C C . ASP A 1 184 ? 12.024 7.254 14.593 1.00 83.50 184 ASP A C 1
ATOM 1405 O O . ASP A 1 184 ? 11.291 6.552 13.892 1.00 83.50 184 ASP A O 1
ATOM 1409 N N . PRO A 1 185 ? 13.079 6.736 15.250 1.00 81.88 185 PRO A N 1
ATOM 1410 C CA . PRO A 1 185 ? 13.422 5.316 15.205 1.00 81.88 185 PRO A CA 1
ATOM 1411 C C . PRO A 1 185 ? 12.418 4.427 15.950 1.00 81.88 185 PRO A C 1
ATOM 1413 O O . PRO A 1 185 ? 12.411 3.220 15.716 1.00 81.88 185 PRO A O 1
ATOM 1416 N N . ASP A 1 186 ? 11.594 5.003 16.832 1.00 86.75 186 ASP A N 1
ATOM 1417 C CA . ASP A 1 186 ? 10.573 4.266 17.577 1.00 86.75 186 ASP A CA 1
ATOM 1418 C C . ASP A 1 186 ? 9.245 4.194 16.805 1.00 86.75 186 ASP A C 1
ATOM 1420 O O . ASP A 1 186 ? 8.392 3.367 17.129 1.00 86.75 186 ASP A O 1
ATOM 1424 N N . LYS A 1 187 ? 9.079 5.021 15.762 1.00 87.75 187 LYS A N 1
ATOM 1425 C CA . LYS A 1 187 ? 7.878 5.046 14.927 1.00 87.75 187 LYS A CA 1
ATOM 1426 C C . LYS A 1 187 ? 7.920 3.944 13.868 1.00 87.75 187 LYS A C 1
ATOM 1428 O O . LYS A 1 187 ? 8.713 3.964 12.927 1.00 87.75 187 LYS A O 1
ATOM 1433 N N . THR A 1 188 ? 7.004 2.999 13.989 1.00 90.38 188 THR A N 1
ATOM 1434 C CA . THR A 1 188 ? 6.788 1.903 13.045 1.00 90.38 188 THR A CA 1
ATOM 1435 C C . THR A 1 188 ? 6.058 2.370 11.783 1.00 90.38 188 THR A C 1
ATOM 1437 O O . THR A 1 188 ? 5.390 3.404 11.758 1.00 90.38 188 THR A O 1
ATOM 1440 N N . PHE A 1 189 ? 6.155 1.583 10.706 1.00 91.62 189 PHE A N 1
ATOM 1441 C CA . PHE A 1 189 ? 5.516 1.895 9.422 1.00 91.62 189 PHE A CA 1
ATOM 1442 C C . PHE A 1 189 ? 3.997 2.118 9.542 1.00 91.62 189 PHE A C 1
ATOM 1444 O O . PHE A 1 189 ? 3.472 3.074 8.976 1.00 91.62 189 PHE A O 1
ATOM 1451 N N . VAL A 1 190 ? 3.299 1.289 10.326 1.00 91.62 190 VAL A N 1
ATOM 1452 C CA . VAL A 1 190 ? 1.835 1.367 10.488 1.00 91.62 190 VAL A CA 1
ATOM 1453 C C . VAL A 1 190 ? 1.367 2.586 11.294 1.00 91.62 190 VAL A C 1
ATOM 1455 O O . VAL A 1 190 ? 0.200 2.955 11.217 1.00 91.62 190 VAL A O 1
ATOM 1458 N N . GLU A 1 191 ? 2.270 3.263 12.011 1.00 90.00 191 GLU A N 1
ATOM 1459 C CA . GLU A 1 191 ? 1.975 4.498 12.756 1.00 90.00 191 GLU A CA 1
ATOM 1460 C C . GLU A 1 191 ? 2.019 5.762 11.879 1.00 90.00 191 GLU A C 1
ATOM 1462 O O . GLU A 1 191 ? 1.722 6.870 12.338 1.00 90.00 191 GLU A O 1
ATOM 1467 N N . TYR A 1 192 ? 2.419 5.638 10.613 1.00 89.88 192 TYR A N 1
ATOM 1468 C CA . TYR A 1 192 ? 2.255 6.704 9.627 1.00 89.88 192 TYR A CA 1
ATOM 1469 C C . TYR A 1 192 ? 0.813 6.746 9.105 1.00 89.88 192 TYR A C 1
ATOM 1471 O O . TYR A 1 192 ? 0.114 5.736 9.094 1.00 89.88 192 TYR A O 1
ATOM 1479 N N . GLY A 1 193 ? 0.359 7.915 8.646 1.00 88.06 193 GLY A N 1
ATOM 1480 C CA . GLY A 1 193 ? -0.953 8.049 8.009 1.00 88.06 193 GLY A CA 1
ATOM 1481 C C . GLY A 1 193 ? -1.044 7.215 6.726 1.00 88.06 193 GLY A C 1
ATOM 1482 O O . GLY A 1 193 ? -0.033 6.957 6.076 1.00 88.06 193 GLY A O 1
ATOM 1483 N N . TRP A 1 194 ? -2.249 6.808 6.323 1.00 89.12 194 TRP A N 1
ATOM 1484 C CA . TRP A 1 194 ? -2.426 5.854 5.217 1.00 89.12 194 TRP A CA 1
ATOM 1485 C C . TRP A 1 194 ? -1.827 6.318 3.883 1.00 89.12 194 TRP A C 1
ATOM 1487 O O . TRP A 1 194 ? -1.219 5.520 3.173 1.00 89.12 194 TRP A O 1
ATOM 1497 N N . GLU A 1 195 ? -1.941 7.608 3.562 1.00 89.25 195 GLU A N 1
ATOM 1498 C CA . GLU A 1 195 ? -1.323 8.212 2.371 1.00 89.25 195 GLU A CA 1
ATOM 1499 C C . GLU A 1 195 ? 0.203 8.356 2.509 1.00 89.25 195 GLU A C 1
ATOM 1501 O O . GLU A 1 195 ? 0.926 8.243 1.518 1.00 89.25 195 GLU A O 1
ATOM 1506 N N . GLN A 1 196 ? 0.717 8.556 3.731 1.00 92.12 196 GLN A N 1
ATOM 1507 C CA . GLN A 1 196 ? 2.160 8.579 4.000 1.00 92.12 196 GLN A CA 1
ATOM 1508 C C . GLN A 1 196 ? 2.750 7.186 3.776 1.00 92.12 196 GLN A C 1
ATOM 1510 O O . GLN A 1 196 ? 3.753 7.062 3.082 1.00 92.12 196 GLN A O 1
ATOM 1515 N N . GLN A 1 197 ? 2.093 6.141 4.289 1.00 93.75 197 GLN A N 1
ATOM 1516 C CA . GLN A 1 197 ? 2.481 4.748 4.058 1.00 93.75 197 GLN A CA 1
ATOM 1517 C C . GLN A 1 197 ? 2.545 4.428 2.556 1.00 93.75 197 GLN A C 1
ATOM 1519 O O . GLN A 1 197 ? 3.561 3.930 2.076 1.00 93.75 197 GLN A O 1
ATOM 1524 N N . ALA A 1 198 ? 1.502 4.780 1.797 1.00 93.38 198 ALA A N 1
ATOM 1525 C CA . ALA A 1 198 ? 1.472 4.586 0.346 1.00 93.38 198 ALA A CA 1
ATOM 1526 C C . ALA A 1 198 ? 2.571 5.382 -0.383 1.00 93.38 198 ALA A C 1
ATOM 1528 O O . ALA A 1 198 ? 3.228 4.853 -1.283 1.00 93.38 198 ALA A O 1
ATOM 1529 N N . SER A 1 199 ? 2.861 6.604 0.074 1.00 94.38 199 SER A N 1
ATOM 1530 C CA . SER A 1 199 ? 3.965 7.417 -0.454 1.00 94.38 199 SER A CA 1
ATOM 1531 C C . SER A 1 199 ? 5.335 6.790 -0.168 1.00 94.38 199 SER A C 1
ATOM 1533 O O . SER A 1 199 ? 6.190 6.757 -1.050 1.00 94.38 199 SER A O 1
ATOM 1535 N N . MET A 1 200 ? 5.537 6.240 1.033 1.00 95.12 200 MET A N 1
ATOM 1536 C CA . MET A 1 200 ? 6.768 5.547 1.429 1.00 95.12 200 MET A CA 1
ATOM 1537 C C . MET A 1 200 ? 7.026 4.299 0.578 1.00 95.12 200 MET A C 1
ATOM 1539 O O . MET A 1 200 ? 8.151 4.086 0.121 1.00 95.12 200 MET A O 1
ATOM 1543 N N . VAL A 1 201 ? 5.989 3.491 0.330 1.00 95.31 201 VAL A N 1
ATOM 1544 C CA . VAL A 1 201 ? 6.086 2.311 -0.546 1.00 95.31 201 VAL A CA 1
ATOM 1545 C C . VAL A 1 201 ? 6.336 2.728 -1.992 1.00 95.31 201 VA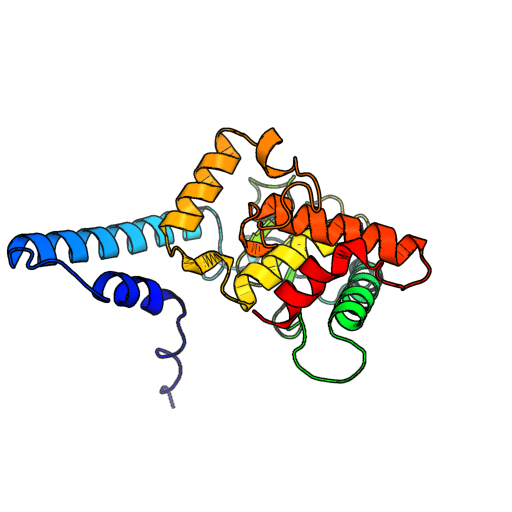L A C 1
ATOM 1547 O O . VAL A 1 201 ? 7.164 2.120 -2.666 1.00 95.31 201 VAL A O 1
ATOM 1550 N N . ASN A 1 202 ? 5.687 3.790 -2.472 1.00 95.38 202 ASN A N 1
ATOM 1551 C CA . ASN A 1 202 ? 5.953 4.325 -3.805 1.00 95.38 202 ASN A CA 1
ATOM 1552 C C . ASN A 1 202 ? 7.406 4.814 -3.956 1.00 95.38 202 ASN A C 1
ATOM 1554 O O . ASN A 1 202 ? 8.051 4.525 -4.962 1.00 95.38 202 ASN A O 1
ATOM 1558 N N . ASP A 1 203 ? 7.957 5.500 -2.955 1.00 95.56 203 ASP A N 1
ATOM 1559 C CA . ASP A 1 203 ? 9.361 5.920 -2.984 1.00 95.56 203 ASP A CA 1
ATOM 1560 C C . ASP A 1 203 ? 10.310 4.712 -2.932 1.00 95.56 203 ASP A C 1
ATOM 1562 O O . ASP A 1 203 ? 11.327 4.697 -3.630 1.00 95.56 203 ASP A O 1
ATOM 1566 N N . CYS A 1 204 ? 9.951 3.664 -2.182 1.00 95.06 204 CYS A N 1
ATOM 1567 C CA . CYS A 1 204 ? 10.650 2.378 -2.209 1.00 95.06 204 CYS A CA 1
ATOM 1568 C C . CYS A 1 204 ? 10.623 1.738 -3.606 1.00 95.06 204 CYS A C 1
ATOM 1570 O O . CYS A 1 204 ? 11.669 1.326 -4.109 1.00 95.06 204 CYS A O 1
ATOM 1572 N N . PHE A 1 205 ? 9.460 1.716 -4.262 1.00 95.56 205 PHE A N 1
ATOM 1573 C CA . PHE A 1 205 ? 9.294 1.220 -5.629 1.00 95.56 205 PHE A CA 1
ATOM 1574 C C . PHE A 1 205 ? 10.169 1.989 -6.627 1.00 95.56 205 PHE A C 1
ATOM 1576 O O . PHE A 1 205 ? 10.854 1.383 -7.454 1.00 95.56 205 PHE A O 1
ATOM 1583 N N . LEU A 1 206 ? 10.176 3.323 -6.549 1.00 95.81 206 LEU A N 1
ATOM 1584 C CA . LEU A 1 206 ? 10.984 4.165 -7.431 1.00 95.81 206 LEU A CA 1
ATOM 1585 C C . LEU A 1 206 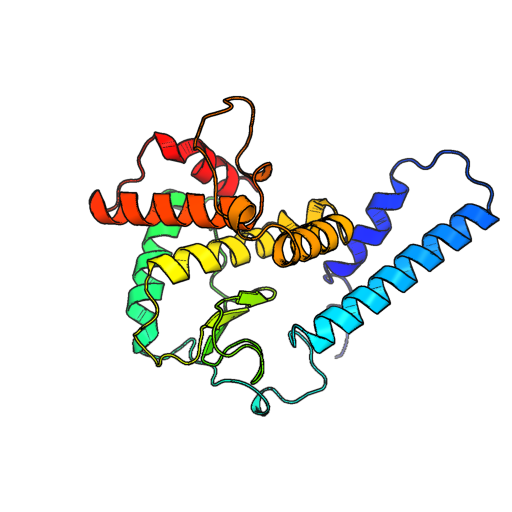? 12.485 3.895 -7.256 1.00 95.81 206 LEU A C 1
ATOM 1587 O O . LEU A 1 206 ? 13.195 3.783 -8.257 1.00 95.81 206 LEU A O 1
ATOM 1591 N N . ASP A 1 207 ? 12.950 3.736 -6.013 1.00 95.75 207 ASP A N 1
ATOM 1592 C CA . ASP A 1 207 ? 14.353 3.426 -5.712 1.00 95.75 207 ASP A CA 1
ATOM 1593 C C . ASP A 1 207 ? 14.728 2.003 -6.170 1.00 95.75 207 ASP A C 1
ATOM 1595 O O . ASP A 1 207 ? 15.745 1.810 -6.838 1.00 95.75 207 ASP A O 1
ATOM 1599 N N . TRP A 1 208 ? 13.867 1.010 -5.906 1.00 95.50 208 TRP A N 1
ATOM 1600 C CA . TRP A 1 208 ? 14.005 -0.369 -6.400 1.00 95.50 208 TRP A CA 1
ATOM 1601 C C . TRP A 1 208 ? 14.139 -0.409 -7.926 1.00 95.50 208 TRP A C 1
ATOM 1603 O O . TRP A 1 208 ? 15.046 -1.055 -8.464 1.00 95.50 208 TRP A O 1
ATOM 1613 N N . ARG A 1 209 ? 13.283 0.347 -8.625 1.00 94.38 209 ARG A N 1
ATOM 1614 C CA . ARG A 1 209 ? 13.299 0.464 -10.086 1.00 94.38 209 ARG A CA 1
ATOM 1615 C C . ARG A 1 209 ? 14.609 1.073 -10.583 1.00 94.38 209 ARG A C 1
ATOM 1617 O O . ARG A 1 209 ? 15.166 0.584 -11.567 1.00 94.38 209 ARG A O 1
ATOM 1624 N N . SER A 1 210 ? 15.119 2.122 -9.931 1.00 95.31 210 SER A N 1
ATOM 1625 C CA . SER A 1 210 ? 16.401 2.729 -10.316 1.00 95.31 210 SER A CA 1
ATOM 1626 C C . SER A 1 210 ? 17.617 1.872 -9.963 1.00 95.31 210 SER A C 1
ATOM 1628 O O . SER A 1 210 ? 18.628 1.946 -10.662 1.00 95.31 210 SER A O 1
ATOM 1630 N N . ASN A 1 211 ? 17.513 1.025 -8.937 1.00 93.44 211 ASN A N 1
ATOM 1631 C CA . ASN A 1 211 ? 18.613 0.210 -8.415 1.00 93.44 211 ASN A CA 1
ATOM 1632 C C . ASN A 1 211 ? 18.622 -1.225 -8.963 1.00 93.44 211 ASN A C 1
ATOM 1634 O O . ASN A 1 211 ? 19.174 -2.131 -8.339 1.00 93.44 211 ASN A O 1
ATOM 1638 N N . GLY A 1 212 ? 18.023 -1.453 -10.136 1.00 93.06 212 GLY A N 1
ATOM 1639 C CA . GLY A 1 212 ? 18.083 -2.746 -10.823 1.00 93.06 212 GLY A CA 1
ATOM 1640 C C . GLY A 1 212 ? 17.337 -3.871 -10.104 1.00 93.06 212 GLY A C 1
ATOM 1641 O O . GLY A 1 212 ? 17.725 -5.031 -10.231 1.00 93.06 212 GLY A O 1
ATOM 1642 N N . GLY A 1 213 ? 16.286 -3.539 -9.355 1.00 91.38 213 GLY A N 1
ATOM 1643 C CA . GLY A 1 213 ? 15.436 -4.516 -8.681 1.00 91.38 213 GLY A CA 1
ATOM 1644 C C . GLY A 1 213 ? 15.877 -4.885 -7.262 1.00 91.38 213 GLY A C 1
ATOM 1645 O O . GLY A 1 213 ? 15.439 -5.906 -6.736 1.00 91.38 213 GLY A O 1
ATOM 1646 N N . VAL A 1 214 ? 16.740 -4.082 -6.633 1.00 92.19 214 VAL A N 1
ATOM 1647 C CA . VAL A 1 214 ? 17.205 -4.295 -5.253 1.00 92.19 214 VAL A CA 1
ATOM 1648 C C . VAL A 1 214 ? 16.547 -3.284 -4.317 1.00 92.19 214 VAL A C 1
ATOM 1650 O O . VAL A 1 214 ? 16.616 -2.078 -4.551 1.00 92.19 214 VAL A O 1
ATOM 1653 N N . ILE A 1 215 ? 15.923 -3.774 -3.244 1.00 92.00 215 ILE A N 1
ATOM 1654 C CA . ILE A 1 215 ? 15.367 -2.928 -2.182 1.00 92.00 215 ILE A CA 1
ATOM 1655 C C . ILE A 1 215 ? 16.517 -2.449 -1.293 1.00 92.00 215 ILE A C 1
ATOM 1657 O O . ILE A 1 215 ? 17.297 -3.255 -0.795 1.00 92.00 215 ILE A O 1
ATOM 1661 N N . ALA A 1 216 ? 16.631 -1.135 -1.105 1.00 92.38 216 ALA A N 1
ATOM 1662 C CA . ALA A 1 216 ? 17.645 -0.552 -0.235 1.00 92.38 216 ALA A CA 1
ATOM 1663 C C . ALA A 1 216 ? 17.321 -0.783 1.253 1.00 92.38 216 ALA A C 1
ATOM 1665 O O . ALA A 1 216 ? 16.171 -0.623 1.663 1.00 92.38 216 ALA A O 1
ATOM 1666 N N . ASP A 1 217 ? 18.350 -1.023 2.075 1.00 90.81 217 ASP A N 1
ATOM 1667 C CA . ASP A 1 217 ? 18.233 -1.312 3.519 1.00 90.81 217 ASP A CA 1
ATOM 1668 C C . ASP A 1 217 ? 17.387 -0.289 4.298 1.00 90.81 217 ASP A C 1
ATOM 1670 O O . ASP A 1 217 ? 16.698 -0.636 5.255 1.00 90.81 217 ASP A O 1
ATOM 1674 N N . LYS A 1 218 ? 17.386 0.984 3.872 1.00 91.94 218 LYS A N 1
ATOM 1675 C CA . LYS A 1 218 ? 16.587 2.052 4.502 1.00 91.94 218 LYS A CA 1
ATOM 1676 C C . LYS A 1 218 ? 15.074 1.781 4.488 1.00 91.94 218 LYS A C 1
ATOM 1678 O O . LYS A 1 218 ? 14.359 2.407 5.265 1.00 91.94 218 LYS A O 1
ATOM 1683 N N . TYR A 1 219 ? 14.601 0.882 3.620 1.00 93.12 219 TYR A N 1
ATOM 1684 C CA . TYR A 1 219 ? 13.198 0.482 3.500 1.00 93.12 219 TYR A CA 1
ATOM 1685 C C . TYR A 1 219 ? 12.871 -0.836 4.206 1.00 93.12 219 TYR A C 1
ATOM 1687 O O . TYR A 1 219 ? 11.729 -1.284 4.129 1.00 93.12 219 TYR A O 1
ATOM 1695 N N . GLN A 1 220 ? 13.822 -1.455 4.914 1.00 89.88 220 GLN A N 1
ATOM 1696 C CA . GLN A 1 220 ? 13.584 -2.753 5.548 1.00 89.88 220 GLN A CA 1
ATOM 1697 C C . GLN A 1 220 ? 12.423 -2.706 6.554 1.00 89.88 220 GLN A C 1
ATOM 1699 O O . GLN A 1 220 ? 11.614 -3.621 6.585 1.00 89.88 220 GLN A O 1
ATOM 1704 N N . LEU A 1 221 ? 12.254 -1.592 7.277 1.00 88.69 221 LEU A N 1
ATOM 1705 C CA . LEU A 1 221 ? 11.114 -1.382 8.181 1.00 88.69 221 LEU A CA 1
ATOM 1706 C C . LEU A 1 221 ? 9.752 -1.431 7.465 1.00 88.69 221 LEU A C 1
ATOM 1708 O O . LEU A 1 221 ? 8.769 -1.873 8.053 1.00 88.69 221 LEU A O 1
ATOM 1712 N N . ILE A 1 222 ? 9.687 -0.983 6.207 1.00 92.31 222 ILE A N 1
ATOM 1713 C CA . ILE A 1 222 ? 8.474 -1.073 5.383 1.00 92.31 222 ILE A CA 1
ATOM 1714 C C . ILE A 1 222 ? 8.241 -2.530 4.991 1.00 92.31 222 ILE A C 1
ATOM 1716 O O . ILE A 1 222 ? 7.138 -3.037 5.160 1.00 92.31 222 ILE A O 1
ATOM 1720 N N . VAL A 1 223 ? 9.282 -3.207 4.495 1.00 90.62 223 VAL A N 1
ATOM 1721 C CA . VAL A 1 223 ? 9.209 -4.615 4.079 1.00 90.62 223 VAL A CA 1
ATOM 1722 C C . VAL A 1 223 ? 8.750 -5.497 5.236 1.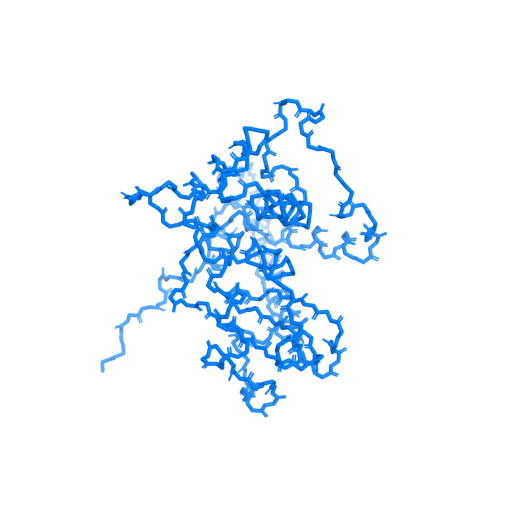00 90.62 223 VAL A C 1
ATOM 1724 O O . VAL A 1 223 ? 7.770 -6.222 5.092 1.00 90.62 223 VAL A O 1
ATOM 1727 N N . ASP A 1 224 ? 9.401 -5.380 6.392 1.00 88.75 224 ASP A N 1
ATOM 1728 C CA . ASP A 1 224 ? 9.083 -6.168 7.581 1.00 88.75 224 ASP A CA 1
ATOM 1729 C C . ASP A 1 224 ? 7.632 -5.936 8.021 1.00 88.75 224 ASP A C 1
ATOM 1731 O O . ASP A 1 224 ? 6.912 -6.888 8.318 1.00 88.75 224 ASP A O 1
ATOM 1735 N N . ALA A 1 225 ? 7.167 -4.683 8.014 1.00 89.81 225 ALA A N 1
ATOM 1736 C CA . ALA A 1 225 ? 5.789 -4.370 8.366 1.00 89.81 225 ALA A CA 1
ATOM 1737 C C . ALA A 1 225 ? 4.784 -4.935 7.351 1.00 89.81 225 ALA A C 1
ATOM 1739 O O . ALA A 1 225 ? 3.766 -5.489 7.755 1.00 89.81 225 ALA A O 1
ATOM 1740 N N . MET A 1 226 ? 5.054 -4.828 6.051 1.00 91.06 226 MET A N 1
ATOM 1741 C CA . MET A 1 226 ? 4.128 -5.309 5.022 1.00 91.06 226 MET A CA 1
ATOM 1742 C C . MET A 1 226 ? 4.062 -6.836 4.926 1.00 91.06 226 MET A C 1
ATOM 1744 O O . MET A 1 226 ? 3.024 -7.373 4.558 1.00 91.06 226 MET A O 1
ATOM 1748 N N . VAL A 1 227 ? 5.147 -7.537 5.260 1.00 88.69 227 VAL A N 1
ATOM 1749 C CA . VAL A 1 227 ? 5.210 -9.009 5.227 1.00 88.69 227 VAL A CA 1
ATOM 1750 C C . VAL A 1 227 ? 4.606 -9.645 6.487 1.00 88.69 227 VAL A C 1
ATOM 1752 O O . VAL A 1 227 ? 4.138 -10.783 6.437 1.00 88.69 227 VAL A O 1
ATOM 1755 N N . HIS A 1 228 ? 4.636 -8.953 7.629 1.00 85.31 228 HIS A N 1
ATOM 1756 C CA . HIS A 1 228 ? 4.262 -9.531 8.926 1.00 85.31 228 HIS A CA 1
ATOM 1757 C C . HIS A 1 228 ? 2.902 -9.088 9.488 1.00 85.31 228 HIS A C 1
ATOM 1759 O O . HIS A 1 228 ? 2.537 -9.569 10.564 1.00 85.31 228 HIS A O 1
ATOM 1765 N N . ASN A 1 229 ? 2.162 -8.225 8.784 1.00 77.31 229 ASN A N 1
ATOM 1766 C CA . ASN A 1 229 ? 0.768 -7.872 9.094 1.00 77.31 229 ASN A CA 1
ATOM 1767 C C . ASN A 1 229 ? -0.182 -8.531 8.097 1.00 77.31 229 ASN A C 1
ATOM 1769 O O . ASN A 1 229 ? -1.128 -9.203 8.564 1.00 77.31 229 ASN A O 1
#

Radius of gyration: 19.39 Å; Cα contacts (8 Å, |Δi|>4): 239; chains: 1; bounding box: 48×45×58 Å

Solvent-accessible surface area (backbone atoms only — not comparable to full-atom values): 13406 Å² total; per-residue (Å²): 142,91,83,88,82,85,88,74,60,77,81,59,55,59,71,55,63,73,62,78,75,67,74,93,62,55,74,68,56,53,52,50,51,53,50,50,53,53,49,48,53,50,49,49,50,49,53,38,54,73,70,46,64,87,82,47,96,60,64,68,87,81,46,49,56,81,43,70,83,40,77,53,49,49,61,37,53,46,55,41,48,54,51,48,46,54,60,38,43,93,81,81,69,57,72,50,59,77,69,88,72,55,40,39,31,46,32,14,76,36,95,86,40,51,79,44,70,50,61,52,70,52,32,42,18,34,37,56,82,49,89,60,68,72,49,42,58,60,49,38,26,46,49,39,49,31,30,31,50,76,52,38,67,60,48,74,60,27,72,58,41,51,53,49,51,56,48,39,63,77,73,39,60,70,64,42,60,61,78,67,89,76,74,50,89,85,63,54,57,84,77,44,54,73,54,27,41,17,49,53,50,21,52,47,49,52,47,15,63,75,54,79,72,44,80,59,77,93,46,45,62,50,39,55,49,53,54,73,86

Sequence (229 aa):
MLSFAITSSPFILPVLVFLRKPPTLPKKAKVLAALAVLLDAVVFQVCLSVAVPAASLLPLNTFAVDVTNMDCTREATREVRDFFATMSGVGGVGEVLDFSNLVIIYGGLSRWFTGVAMVVDEAVHLPTSGCGKVSASLFSHELTHVWQVQSGVMFEEGARGFWGWLWEQNTNRAGMYGYVLNEDPDKTFVEYGWEQQASMVNDCFLDWRSNGGVIADKYQLIVDAMVHN

Secondary structure (DSSP, 8-state):
-----STT-GGGHHHHHTTSS-----HHHHHHHHHHHHHHHHHHHHHHHHH--TT-SS-GGGS-EE-TT-HHHHHHHHHHHHHHHHHT-TT-S--SS-TTS-EEEES-SSTT-TT--EEETTEEEE-SS-TT---HHHHHHHHHHHHHHHSSGGGTTTHHHHHHHHHHHHH-TTTTT---TTSSTT--GGGS-HHHHHHHHHHHHHHHHHTTS---GGGHHHHHHHHH-